Protein AF-A0A940V1I2-F1 (afdb_monomer)

Mean predicted aligned error: 10.33 Å

pLDDT: mean 78.82, std 15.1, range [43.09, 93.75]

Nearest PDB structures (foldseek):
  3qtp-assembly1_A  TM=6.428E-01  e=3.103E-02  Entamoeba histolytica
  2dzv-assembly1_A  TM=4.431E-01  e=9.002E-01  Pyrococcus furiosus
  8gju-assembly2_H  TM=3.698E-01  e=2.881E+00  Homo sapiens
  2dzt-assembly1_A  TM=4.079E-01  e=3.914E+00  Pyrococcus furiosus
  2dzw-assembly1_A  TM=4.270E-01  e=9.223E+00  Pyrococcus furiosus

Solvent-accessible surface area (backbone atoms only — not comparable to full-atom values): 13347 Å² total; per-residue (Å²): 138,71,99,76,57,73,90,75,69,65,98,57,94,77,80,84,82,71,84,72,79,65,96,75,70,82,97,52,98,70,62,35,46,32,38,79,46,77,44,41,41,30,69,38,36,58,44,93,93,46,68,50,58,65,62,57,57,55,53,52,76,77,40,68,43,25,28,43,34,60,43,88,45,80,25,63,68,57,58,54,49,72,77,53,98,56,99,83,52,63,66,60,64,71,39,56,57,58,57,50,19,50,49,43,34,52,53,24,65,75,46,74,86,57,91,59,51,64,28,38,41,61,58,83,89,60,98,43,70,65,37,53,49,21,50,55,69,27,35,73,92,39,43,43,26,39,44,70,84,42,56,68,58,52,52,48,37,55,74,70,68,52,82,45,23,37,35,40,84,36,31,76,89,45,46,64,62,52,53,49,51,41,58,76,69,62,34,66,73,41,44,79,73,26,61,26,37,36,37,69,76,48,99,66,87,39,74,62,47,56,54,49,31,51,73,47,38,18,24,21,47,84,42,85,44,65,47,79

Sequence (228 aa):
MGKYSLENYYPYETYKIRPEPLPEAPVNIGRGEYSFLEYTWQELEPERGNYNIAQITESLSKRHNSILVIKQDPPSWLKASSSGSNNHSSWLTAYPEECFAHLIRRVGSSMAEKQQLVGVVITSAGDSFRVWDAYIEAFDNIPVLAELENEKLIRYLKGKGHSFGLIVKCSENNWIDCCEKFAEYQLQNTWERMPVILHNTDEEIGSNIHREGLRWHAGFTNLPMDLG

Radius of gyration: 21.32 Å; Cα contacts (8 Å, |Δi|>4): 338; chains: 1; bounding box: 65×47×57 Å

Foldseek 3Di:
DDPDDPVPDDVDPDDPDDDDPDPDDDDDQQAFAAAEDEDEPCRQPQDPPDGPLVVVVVVLVVDANYEYEYHDDDHPVLVVLVVDDDDPSVVCVVCVVLSLLVSLLVNLVVCVVPPRYQEYEDDPPDPDPSNLVSNCVSCVPHAYEYELPNLSSLVVCVVVVHQHEYEYEDEPVCLVVSVVSCVVSVCVVRLVVGAYEYEYPDPDDDPSNVVVCLVSQYHYNPDRDRSD

Secondary structure (DSSP, 8-state):
--TT-GGG--SS------PPPPSS----TT-SPPEEEEEEHHHH-SBTTB--THHHHHHHHH-SSEEEEEE----HHHHHTTTS--TTSTTTTT-HHHHHHHHHHHHHHHHTT-TTEEEEEE-TT---HHHHHHHHHHTTTS-EEEETT-HHHHHHHHHTT---EEEEEE-TTTHHHHHHHHHHTT-HHHHTTS-EEEEE-SSS--HHHHHHHHHTT-EESSS--B--

Structure (mmCIF, N/CA/C/O backbone):
data_AF-A0A940V1I2-F1
#
_entry.id   AF-A0A940V1I2-F1
#
loop_
_atom_site.group_PDB
_atom_site.id
_atom_site.type_symbol
_atom_site.label_atom_id
_atom_site.label_alt_id
_atom_site.label_comp_id
_atom_site.label_asym_id
_atom_site.label_entity_id
_atom_site.label_seq_id
_atom_site.pdbx_PDB_ins_code
_atom_site.Cartn_x
_atom_site.Cartn_y
_atom_site.Cartn_z
_atom_site.occupancy
_atom_site.B_iso_or_equiv
_atom_site.auth_seq_id
_atom_site.auth_comp_id
_atom_site.auth_asym_id
_atom_site.auth_atom_id
_atom_site.pdbx_PDB_model_num
ATOM 1 N N . MET A 1 1 ? -26.074 28.842 28.082 1.00 43.09 1 MET A N 1
ATOM 2 C CA . MET A 1 1 ? -26.173 28.225 26.739 1.00 43.09 1 MET A CA 1
ATOM 3 C C . MET A 1 1 ? -25.795 26.753 26.896 1.00 43.09 1 MET A C 1
ATOM 5 O O . MET A 1 1 ? -24.850 26.517 27.621 1.00 43.09 1 MET A O 1
ATOM 9 N N . GLY A 1 2 ? -26.473 25.731 26.378 1.00 48.59 2 GLY A N 1
ATOM 10 C CA . GLY A 1 2 ? -27.683 25.675 25.568 1.00 48.59 2 GLY A CA 1
ATOM 11 C C . GLY A 1 2 ? -28.653 24.629 26.132 1.00 48.59 2 GLY A C 1
ATOM 12 O O . GLY A 1 2 ? -28.322 23.460 26.277 1.00 48.59 2 GLY A O 1
ATOM 13 N N . LYS A 1 3 ? -29.869 25.076 26.453 1.00 45.19 3 LYS A N 1
ATOM 14 C CA . LYS A 1 3 ? -30.991 24.239 26.914 1.00 45.19 3 LYS A CA 1
ATOM 15 C C . LYS A 1 3 ? -31.772 23.614 25.739 1.00 45.19 3 LYS A C 1
ATOM 17 O O . LYS A 1 3 ? -32.783 22.962 25.952 1.00 45.19 3 LYS A O 1
ATOM 22 N N . TYR A 1 4 ? -31.287 23.854 24.518 1.00 49.00 4 TYR A N 1
ATOM 23 C CA . TYR A 1 4 ? -31.895 23.505 23.234 1.00 49.00 4 TYR A CA 1
ATOM 24 C C . TYR A 1 4 ? -30.838 22.981 22.243 1.00 49.00 4 TYR A C 1
ATOM 26 O O . TYR A 1 4 ? -30.918 23.272 21.053 1.00 49.00 4 TYR A O 1
ATOM 34 N N . SER A 1 5 ? -29.801 22.275 22.717 1.00 50.84 5 SER A N 1
ATOM 35 C CA . SER A 1 5 ? -28.938 21.539 21.783 1.00 50.84 5 SER A CA 1
ATOM 36 C C . SER A 1 5 ? -29.720 20.331 21.265 1.00 50.84 5 SER A C 1
ATOM 38 O O . SER A 1 5 ? -30.154 19.490 22.055 1.00 50.84 5 SER A O 1
ATOM 40 N N . LEU A 1 6 ? -29.906 20.255 19.944 1.00 52.41 6 LEU A N 1
ATOM 41 C CA . LEU A 1 6 ? -30.485 19.099 19.247 1.00 52.41 6 LEU A CA 1
ATOM 42 C C . LEU A 1 6 ? -29.654 17.818 19.444 1.00 52.41 6 LEU A C 1
ATOM 44 O O . LEU A 1 6 ? -30.137 16.731 19.156 1.00 52.41 6 LEU A O 1
ATOM 48 N N . GLU A 1 7 ? -28.437 17.925 19.982 1.00 53.16 7 GLU A N 1
ATOM 49 C CA . GLU A 1 7 ? -27.531 16.797 20.228 1.00 53.16 7 GLU A CA 1
ATOM 50 C C . GLU A 1 7 ? -28.040 15.825 21.307 1.00 53.16 7 GLU A C 1
ATOM 52 O O . GLU A 1 7 ? -27.619 14.671 21.331 1.00 53.16 7 GLU A O 1
ATOM 57 N N . ASN A 1 8 ? -28.971 16.263 22.167 1.00 49.38 8 ASN A N 1
ATOM 58 C CA . ASN A 1 8 ? -29.526 15.454 23.261 1.00 49.38 8 ASN A CA 1
ATOM 59 C C . ASN A 1 8 ? -30.992 15.037 23.052 1.00 49.38 8 ASN A C 1
ATOM 61 O O . ASN A 1 8 ? -31.574 14.409 23.937 1.00 49.38 8 ASN A O 1
ATOM 65 N N . TYR A 1 9 ? -31.615 15.384 21.921 1.00 55.03 9 TYR A N 1
ATOM 66 C CA . TYR A 1 9 ? -33.009 15.028 21.655 1.00 55.03 9 TYR A CA 1
ATOM 67 C C . TYR A 1 9 ? -33.085 13.748 20.816 1.00 55.03 9 TYR A C 1
ATOM 69 O O . TYR A 1 9 ? -33.188 13.796 19.592 1.00 55.03 9 TYR A O 1
ATOM 77 N N . TYR A 1 10 ? -33.044 12.592 21.482 1.00 55.19 10 TYR A N 1
ATOM 78 C CA . TYR A 1 10 ? -33.372 11.304 20.869 1.00 55.19 10 TYR A CA 1
ATOM 79 C C . TYR A 1 10 ? -34.813 10.936 21.265 1.00 55.19 10 TYR A C 1
ATOM 81 O O . TYR A 1 10 ? -35.038 10.560 22.413 1.00 55.19 10 TYR A O 1
ATOM 89 N N . PRO A 1 11 ? -35.811 11.060 20.366 1.00 62.84 11 PRO A N 1
ATOM 90 C CA . PRO A 1 11 ? -37.217 10.773 20.683 1.00 62.84 11 PRO A CA 1
ATOM 91 C C . PRO A 1 11 ? -37.502 9.290 20.980 1.00 62.84 11 PRO A C 1
ATOM 93 O O . PRO A 1 11 ? -38.610 8.948 21.385 1.00 62.84 11 PRO A O 1
ATOM 96 N N . TYR A 1 12 ? -36.510 8.416 20.805 1.00 60.38 12 TYR A N 1
ATOM 97 C CA . TYR A 1 12 ? -36.580 6.989 21.089 1.00 60.38 12 TYR A CA 1
ATOM 98 C C . TYR A 1 12 ? -35.350 6.576 21.903 1.00 60.38 12 TYR A C 1
ATOM 100 O O . TYR A 1 12 ? -34.252 7.074 21.647 1.00 60.38 12 TYR A O 1
ATOM 108 N N . GLU A 1 13 ? -35.513 5.649 22.852 1.00 58.12 13 GLU A N 1
ATOM 109 C CA . GLU A 1 13 ? -34.382 4.992 23.517 1.00 58.12 13 GLU A CA 1
ATOM 110 C C . GLU A 1 13 ? -33.578 4.205 22.478 1.00 58.12 13 GLU A C 1
ATOM 112 O O . GLU A 1 13 ? -33.943 3.105 22.063 1.00 58.12 13 GLU A O 1
ATOM 117 N N . THR A 1 14 ? -32.478 4.787 22.010 1.00 54.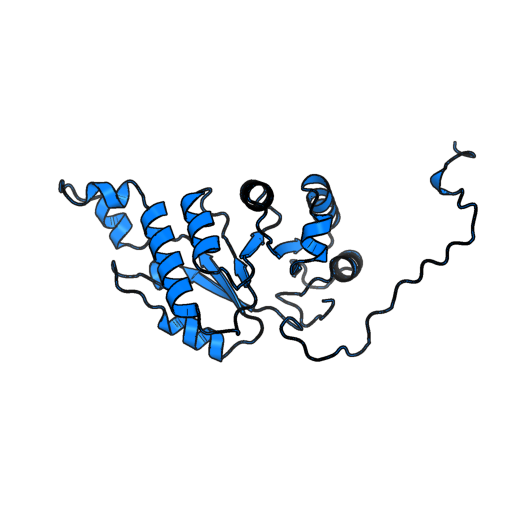41 14 THR A N 1
ATOM 118 C CA . THR A 1 14 ? -31.555 4.105 21.107 1.00 54.41 14 THR A CA 1
ATOM 119 C C . THR A 1 14 ? -30.499 3.378 21.930 1.00 54.41 14 THR A C 1
ATOM 121 O O . THR A 1 14 ? -29.605 4.010 22.498 1.00 54.41 14 THR A O 1
ATOM 124 N N . TYR A 1 15 ? -30.554 2.048 21.957 1.00 54.78 15 TYR A N 1
ATOM 125 C CA . TYR A 1 15 ? -29.449 1.232 22.452 1.00 54.78 15 TYR A CA 1
ATOM 126 C C . TYR A 1 15 ? -28.377 1.140 21.367 1.00 54.78 15 TYR A C 1
ATOM 128 O O . TYR A 1 15 ? -28.583 0.529 20.319 1.00 54.78 15 TYR A O 1
ATOM 136 N N . LYS A 1 16 ? -27.212 1.750 21.604 1.00 54.53 16 LYS A N 1
ATOM 137 C CA . LYS A 1 16 ? -26.034 1.522 20.759 1.00 54.53 16 LYS A CA 1
ATOM 138 C C . LYS A 1 16 ? -25.456 0.150 21.098 1.00 54.53 16 LYS A C 1
ATOM 140 O O . LYS A 1 16 ? -24.607 0.041 21.974 1.00 54.53 16 LYS A O 1
ATOM 145 N N . ILE A 1 17 ? -25.920 -0.884 20.405 1.00 53.19 17 ILE A N 1
ATOM 146 C CA . ILE A 1 17 ? -25.284 -2.202 20.437 1.00 53.19 17 ILE A CA 1
ATOM 147 C C . ILE A 1 17 ? -24.009 -2.093 19.602 1.00 53.19 17 ILE A C 1
ATOM 149 O O . ILE A 1 17 ? -24.073 -1.929 18.385 1.00 53.19 17 ILE A O 1
ATOM 153 N N . ARG A 1 18 ? -22.848 -2.131 20.257 1.00 56.84 18 ARG A N 1
ATOM 154 C CA . ARG A 1 18 ? -21.565 -2.345 19.584 1.00 56.84 18 ARG A CA 1
ATOM 155 C C . ARG A 1 18 ? -21.217 -3.811 19.800 1.00 56.84 18 ARG A C 1
ATOM 157 O O . ARG A 1 18 ? -20.983 -4.165 20.952 1.00 56.84 18 ARG A O 1
ATOM 164 N N . PRO A 1 19 ? -21.259 -4.660 18.760 1.00 58.62 19 PRO A N 1
ATOM 165 C CA . PRO A 1 19 ? -20.788 -6.029 18.886 1.00 58.62 19 PRO A CA 1
ATOM 166 C C . PRO A 1 19 ? -19.370 -5.988 19.444 1.00 58.62 19 PRO A C 1
ATOM 168 O O . PRO A 1 19 ? -18.518 -5.276 18.909 1.00 58.62 19 PRO A O 1
ATOM 171 N N . GLU A 1 20 ? -19.140 -6.684 20.550 1.00 60.91 20 GLU A N 1
ATOM 172 C CA . GLU A 1 20 ? -17.775 -6.900 21.003 1.00 60.91 20 GLU A CA 1
ATOM 173 C C . GLU A 1 20 ? -17.095 -7.837 20.000 1.00 60.91 20 GLU A C 1
ATOM 175 O O . GLU A 1 20 ? -17.742 -8.770 19.503 1.00 60.91 20 GLU A O 1
ATOM 180 N N . PRO A 1 21 ? -15.827 -7.575 19.643 1.00 58.78 21 PRO A N 1
ATOM 181 C CA . PRO A 1 21 ? -15.082 -8.484 18.789 1.00 58.78 21 PRO A CA 1
ATOM 182 C C . PRO A 1 21 ? -15.077 -9.873 19.430 1.00 58.78 21 PRO A C 1
ATOM 184 O O . PRO A 1 21 ? -14.965 -10.011 20.650 1.00 58.78 21 PRO A O 1
ATOM 187 N N . LEU A 1 22 ? -15.236 -10.907 18.603 1.00 58.78 22 LEU A N 1
ATOM 188 C CA . LEU A 1 22 ? -15.156 -12.278 19.089 1.00 58.78 22 LEU A CA 1
ATOM 189 C C . LEU A 1 22 ? -13.774 -12.491 19.732 1.00 58.78 22 LEU A C 1
ATOM 191 O O . LEU A 1 22 ? -12.777 -12.071 19.142 1.00 58.78 22 LEU A O 1
ATOM 195 N N . PRO A 1 23 ? -13.693 -13.146 20.906 1.00 56.75 23 PRO A N 1
ATOM 196 C CA . PRO A 1 23 ? -12.414 -13.403 21.572 1.00 56.75 23 PRO A CA 1
ATOM 197 C C . PRO A 1 23 ? -11.472 -14.247 20.703 1.00 56.75 23 PRO A C 1
ATOM 199 O O . PRO A 1 23 ? -10.259 -14.078 20.759 1.00 56.75 23 PRO A O 1
ATOM 202 N N . GLU A 1 24 ? -12.042 -15.108 19.859 1.00 52.78 24 GLU A N 1
ATOM 203 C CA . GLU A 1 24 ? -11.368 -15.818 18.778 1.00 52.78 24 GLU A CA 1
ATOM 204 C C . GLU A 1 24 ? -12.275 -15.753 17.551 1.00 52.78 24 GLU A C 1
ATOM 206 O O . GLU A 1 24 ? -13.450 -16.123 17.627 1.00 52.78 24 GLU A O 1
ATOM 211 N N . ALA A 1 25 ? -11.764 -15.283 16.418 1.00 51.84 25 ALA A N 1
ATOM 212 C CA . ALA A 1 25 ? -12.527 -15.267 15.177 1.00 51.84 25 ALA A CA 1
ATOM 213 C C . ALA A 1 25 ? -11.917 -16.216 14.127 1.00 51.84 25 ALA A C 1
ATOM 215 O O . ALA A 1 25 ? -10.743 -16.588 14.225 1.00 51.84 25 ALA A O 1
ATOM 216 N N . PRO A 1 26 ? -12.732 -16.686 13.162 1.00 51.09 26 PRO A N 1
ATOM 217 C CA . PRO A 1 26 ? -12.376 -17.787 12.264 1.00 51.09 26 PRO A CA 1
ATOM 218 C C . PRO A 1 26 ? -11.120 -17.482 11.438 1.00 51.09 26 PRO A C 1
ATOM 220 O O . PRO A 1 26 ? -10.841 -16.328 11.143 1.00 51.09 26 PRO A O 1
ATOM 223 N N . VAL A 1 27 ? -10.348 -18.512 11.074 1.00 50.28 27 VAL A N 1
ATOM 224 C CA . VAL A 1 27 ? -9.091 -18.371 10.315 1.00 50.28 27 VAL A CA 1
ATOM 225 C C . VAL A 1 27 ? -9.389 -17.915 8.881 1.00 50.28 27 VAL A C 1
ATOM 227 O O . VAL A 1 27 ? -9.901 -18.697 8.080 1.00 50.28 27 VAL A O 1
ATOM 230 N N . ASN A 1 28 ? -9.027 -16.672 8.549 1.00 51.81 28 ASN A N 1
ATOM 231 C CA . ASN A 1 28 ? -9.259 -16.058 7.237 1.00 51.81 28 ASN A CA 1
ATOM 232 C C . ASN A 1 28 ? -7.933 -15.552 6.643 1.00 51.81 28 ASN A C 1
ATOM 234 O O . ASN A 1 28 ? -7.048 -15.103 7.373 1.00 51.81 28 ASN A O 1
ATOM 238 N N . ILE A 1 29 ? -7.809 -15.578 5.313 1.00 47.47 29 ILE A N 1
ATOM 239 C CA . ILE A 1 29 ? -6.711 -14.909 4.597 1.00 47.47 29 ILE A CA 1
ATOM 240 C C . ILE A 1 29 ? -6.903 -13.399 4.816 1.00 47.47 29 ILE A C 1
ATOM 242 O O . ILE A 1 29 ? -7.901 -12.851 4.358 1.00 47.47 29 ILE A O 1
ATOM 246 N N . GLY A 1 30 ? -6.005 -12.757 5.572 1.00 51.59 30 GLY A N 1
ATOM 247 C CA . GLY A 1 30 ? -6.146 -11.358 6.011 1.00 51.59 30 GLY A CA 1
ATOM 248 C C . GLY A 1 30 ? -6.167 -11.138 7.532 1.00 51.59 30 GLY A C 1
ATOM 249 O O . GLY A 1 30 ? -6.222 -9.990 7.968 1.00 51.59 30 GLY A O 1
ATOM 250 N N . ARG A 1 31 ? -6.090 -12.208 8.335 1.00 57.56 31 ARG A N 1
ATOM 251 C CA . ARG A 1 31 ? -5.973 -12.127 9.800 1.00 57.56 31 ARG A CA 1
ATOM 252 C C . ARG A 1 31 ? -4.535 -12.187 10.287 1.00 57.56 31 ARG A C 1
ATOM 254 O O . ARG A 1 31 ? -3.770 -13.037 9.830 1.00 57.56 31 ARG A O 1
ATOM 261 N N . GLY A 1 32 ? -4.200 -11.346 11.262 1.00 61.25 32 GLY A N 1
ATOM 262 C CA . GLY A 1 32 ? -2.883 -11.292 11.902 1.00 61.25 32 GLY A CA 1
ATOM 263 C C . GLY A 1 32 ? -1.980 -10.169 11.389 1.00 61.25 32 GLY A C 1
ATOM 264 O O . GLY A 1 32 ? -2.424 -9.240 10.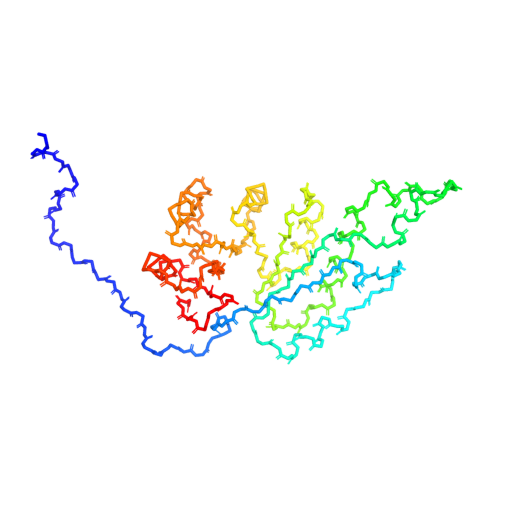721 1.00 61.25 32 GLY A O 1
ATOM 265 N N . GLU A 1 33 ? -0.697 -10.254 11.738 1.00 73.69 33 GLU A N 1
ATOM 266 C CA . GLU A 1 33 ? 0.292 -9.235 11.389 1.00 73.69 33 GLU A CA 1
ATOM 267 C C . GLU A 1 33 ? 0.595 -9.257 9.884 1.00 73.69 33 GLU A C 1
ATOM 269 O O . GLU A 1 33 ? 0.912 -10.297 9.298 1.00 73.69 33 GLU A O 1
ATOM 274 N N . TYR A 1 34 ? 0.493 -8.093 9.253 1.00 81.88 34 TYR A N 1
ATOM 275 C CA . TYR A 1 34 ? 0.819 -7.896 7.850 1.00 81.88 34 TYR A CA 1
ATOM 276 C C . TYR A 1 34 ? 2.305 -7.618 7.673 1.00 81.88 34 TYR A C 1
ATOM 278 O O . TYR A 1 34 ? 2.853 -6.688 8.255 1.00 81.88 34 TYR A O 1
ATOM 286 N N . SER A 1 35 ? 2.954 -8.382 6.800 1.00 83.69 35 SER A N 1
ATOM 287 C CA . SER A 1 35 ? 4.382 -8.224 6.534 1.00 83.69 35 SER A CA 1
ATOM 288 C C . SER A 1 35 ? 4.622 -7.442 5.252 1.00 83.69 35 SER A C 1
ATOM 290 O O . SER A 1 35 ? 4.267 -7.901 4.165 1.00 83.69 35 SER A O 1
ATOM 292 N N . PHE A 1 36 ? 5.313 -6.307 5.348 1.00 87.56 36 PHE A N 1
ATOM 293 C CA . PHE A 1 36 ? 5.815 -5.623 4.160 1.00 87.56 36 PHE A CA 1
ATOM 294 C C . PHE A 1 36 ? 7.005 -6.378 3.556 1.00 87.56 36 PHE A C 1
ATOM 296 O O . PHE A 1 36 ? 7.975 -6.736 4.233 1.00 87.56 36 PHE A O 1
ATOM 303 N N . LEU A 1 37 ? 6.916 -6.624 2.254 1.00 88.94 37 LEU A N 1
ATOM 304 C CA . LEU A 1 37 ? 7.997 -7.086 1.400 1.00 88.94 37 LEU A CA 1
ATOM 305 C C . LEU A 1 37 ? 8.455 -5.903 0.559 1.00 88.94 37 LEU A C 1
ATOM 307 O O . LEU A 1 37 ? 7.869 -5.596 -0.480 1.00 88.94 37 LEU A O 1
ATOM 311 N N . GLU A 1 38 ? 9.478 -5.217 1.049 1.00 91.75 38 GLU A N 1
ATOM 312 C CA . GLU A 1 38 ? 10.037 -4.052 0.381 1.00 91.75 38 GLU A CA 1
ATOM 313 C C . GLU A 1 38 ? 11.154 -4.468 -0.570 1.00 91.75 38 GLU A C 1
ATOM 315 O O . GLU A 1 38 ? 12.106 -5.134 -0.166 1.00 91.75 38 GLU A O 1
ATOM 320 N N . TYR A 1 39 ? 11.039 -4.036 -1.820 1.00 91.62 39 TYR A N 1
ATOM 321 C CA . TYR A 1 39 ? 12.065 -4.203 -2.839 1.00 91.62 39 TYR A CA 1
ATOM 322 C C . TYR A 1 39 ? 12.307 -2.883 -3.549 1.00 91.62 39 TYR A C 1
ATOM 324 O O . TYR A 1 39 ? 11.383 -2.107 -3.803 1.00 91.62 39 TYR A O 1
ATOM 332 N N . THR A 1 40 ? 13.552 -2.633 -3.912 1.00 91.06 40 THR A N 1
ATOM 333 C CA . THR A 1 40 ? 13.916 -1.492 -4.752 1.00 91.06 40 THR A CA 1
ATOM 334 C C . THR A 1 40 ? 13.937 -1.895 -6.223 1.00 91.06 40 THR A C 1
ATOM 336 O O . THR A 1 40 ? 14.212 -3.046 -6.569 1.00 91.06 40 THR A O 1
ATOM 339 N N . TRP A 1 41 ? 13.689 -0.945 -7.128 1.00 90.25 41 TRP A N 1
ATOM 340 C CA . TRP A 1 41 ? 13.853 -1.204 -8.563 1.00 90.25 41 TRP A CA 1
ATOM 341 C C . TRP A 1 41 ? 15.281 -1.672 -8.886 1.00 90.25 41 TRP A C 1
ATOM 343 O O . TRP A 1 41 ? 15.453 -2.629 -9.636 1.00 90.25 41 TRP A O 1
ATOM 353 N N . GLN A 1 42 ? 16.303 -1.095 -8.251 1.00 90.00 42 GLN A N 1
ATOM 354 C CA . GLN A 1 42 ? 17.685 -1.546 -8.423 1.00 90.00 42 GLN A CA 1
ATOM 355 C C . GLN A 1 42 ? 17.914 -3.029 -8.076 1.00 90.00 42 GLN A C 1
ATOM 357 O O . GLN A 1 42 ? 18.700 -3.686 -8.756 1.00 90.00 42 GLN A O 1
ATOM 362 N N . GLU A 1 43 ? 17.258 -3.566 -7.048 1.00 90.25 43 GLU A N 1
ATOM 363 C CA . GLU A 1 43 ? 17.380 -4.985 -6.679 1.00 90.25 43 GLU A CA 1
ATOM 364 C C . GLU A 1 43 ? 16.644 -5.906 -7.654 1.00 90.25 43 GLU A C 1
ATOM 366 O O . GLU A 1 43 ? 17.129 -6.995 -7.970 1.00 90.25 43 GLU A O 1
ATOM 371 N N . LEU A 1 44 ? 15.483 -5.466 -8.144 1.00 89.94 44 LEU A N 1
ATOM 372 C CA . LEU A 1 44 ? 14.658 -6.248 -9.062 1.00 89.94 44 LEU A CA 1
ATOM 373 C C . LEU A 1 44 ? 15.184 -6.227 -10.498 1.00 89.94 44 LEU A C 1
ATOM 375 O O . LEU A 1 44 ? 14.970 -7.194 -11.224 1.00 89.94 44 LEU A O 1
ATOM 379 N N . GLU A 1 45 ? 15.866 -5.160 -10.911 1.00 90.44 45 GLU A N 1
ATOM 380 C CA . GLU A 1 45 ? 16.460 -5.011 -12.243 1.00 90.44 45 GLU A CA 1
ATOM 381 C C . GLU A 1 45 ? 17.859 -4.362 -12.159 1.00 90.44 45 GLU A C 1
ATOM 383 O O . GLU A 1 45 ? 18.054 -3.204 -12.560 1.00 90.44 45 GLU A O 1
ATOM 388 N N . PRO A 1 46 ? 18.865 -5.094 -11.638 1.00 86.69 46 PRO A N 1
ATOM 389 C CA . PRO A 1 46 ? 20.226 -4.577 -11.488 1.00 86.69 46 PRO A CA 1
ATOM 390 C C . PRO A 1 46 ? 20.896 -4.292 -12.836 1.00 86.69 46 PRO A C 1
ATOM 392 O O . PRO A 1 46 ? 21.694 -3.362 -12.945 1.00 86.69 46 PRO A O 1
ATOM 395 N N . GLU A 1 47 ? 20.539 -5.057 -13.870 1.00 85.50 47 GLU A N 1
ATOM 396 C CA . GLU A 1 47 ? 20.925 -4.853 -15.265 1.00 85.50 47 GLU A CA 1
ATOM 397 C C . GLU A 1 47 ? 19.668 -4.818 -16.135 1.00 85.50 47 GLU A C 1
ATOM 399 O O . GLU A 1 47 ? 18.696 -5.524 -15.861 1.00 85.50 47 GLU A O 1
ATOM 404 N N . ARG A 1 48 ? 19.680 -4.014 -17.203 1.00 82.88 48 ARG A N 1
ATOM 405 C CA . ARG A 1 48 ? 18.506 -3.824 -18.063 1.00 82.88 48 ARG A CA 1
ATOM 406 C C . ARG A 1 48 ? 18.002 -5.157 -18.623 1.00 82.88 48 ARG A C 1
ATOM 408 O O . ARG A 1 48 ? 18.733 -5.851 -19.327 1.00 82.88 48 ARG A O 1
ATOM 415 N N . GLY A 1 49 ? 16.730 -5.464 -18.377 1.00 81.69 49 GLY A N 1
ATOM 416 C CA . GLY A 1 49 ? 16.074 -6.686 -18.846 1.00 81.69 49 GLY A CA 1
ATOM 417 C C . GLY A 1 49 ? 16.417 -7.951 -18.051 1.00 81.69 49 GLY A C 1
ATOM 418 O O . GLY A 1 49 ? 15.848 -9.006 -18.336 1.00 81.69 49 GLY A O 1
ATOM 419 N N . ASN A 1 50 ? 17.303 -7.864 -17.054 1.00 87.06 50 ASN A N 1
ATOM 420 C CA . ASN A 1 50 ? 17.598 -8.960 -16.139 1.00 87.06 50 ASN A CA 1
ATOM 421 C C . ASN A 1 50 ? 16.770 -8.798 -14.857 1.00 87.06 50 ASN A C 1
ATOM 423 O O . ASN A 1 50 ? 17.155 -8.069 -13.943 1.00 87.06 50 ASN A O 1
ATOM 427 N N . TYR A 1 51 ? 15.614 -9.463 -14.815 1.00 87.62 51 TYR A N 1
ATOM 428 C CA . TYR A 1 51 ? 14.649 -9.331 -13.725 1.00 87.62 51 TYR A CA 1
ATOM 429 C C . TYR A 1 51 ? 14.833 -10.409 -12.653 1.00 87.62 51 TYR A C 1
ATOM 431 O O . TYR A 1 51 ? 14.578 -11.591 -12.895 1.00 87.62 51 TYR A O 1
ATOM 439 N N . ASN A 1 52 ? 15.187 -10.004 -11.436 1.00 88.31 52 ASN A N 1
ATOM 440 C CA . ASN A 1 52 ? 15.399 -10.900 -10.302 1.00 88.31 52 ASN A CA 1
ATOM 441 C C . ASN A 1 52 ? 14.110 -11.148 -9.493 1.00 88.31 52 ASN A C 1
ATOM 443 O O . ASN A 1 52 ? 14.005 -10.837 -8.309 1.00 88.31 52 ASN A O 1
ATOM 447 N N . ILE A 1 53 ? 13.092 -11.712 -10.145 1.00 86.25 53 ILE A N 1
ATOM 448 C CA . ILE A 1 53 ? 11.758 -11.896 -9.538 1.00 86.25 53 ILE A CA 1
ATOM 449 C C . ILE A 1 53 ? 11.700 -13.130 -8.619 1.00 86.25 53 ILE A C 1
ATOM 451 O O . ILE A 1 53 ? 10.823 -13.250 -7.760 1.00 86.25 53 ILE A O 1
ATOM 455 N N . ALA A 1 54 ? 12.667 -14.043 -8.749 1.00 84.88 54 ALA A N 1
ATOM 456 C CA . ALA A 1 54 ? 12.753 -15.245 -7.922 1.00 84.88 54 ALA A CA 1
ATOM 457 C C . ALA A 1 54 ? 12.812 -14.910 -6.420 1.00 84.88 54 ALA A C 1
ATOM 459 O O . ALA A 1 54 ? 12.165 -15.582 -5.615 1.00 84.88 54 ALA A O 1
ATOM 460 N N . GLN A 1 55 ? 13.491 -13.819 -6.055 1.00 85.06 55 GLN A N 1
ATOM 461 C CA . GLN A 1 55 ? 13.585 -13.351 -4.669 1.00 85.06 55 GLN A CA 1
ATOM 462 C C . GLN A 1 55 ? 12.220 -13.018 -4.061 1.00 85.06 55 GLN A C 1
ATOM 464 O O . GLN A 1 55 ? 11.959 -13.386 -2.918 1.00 85.06 55 GLN A O 1
ATOM 469 N N . ILE A 1 56 ? 11.326 -12.385 -4.830 1.00 84.88 56 ILE A N 1
ATOM 470 C CA . ILE A 1 56 ? 9.959 -12.091 -4.378 1.00 84.88 56 ILE A CA 1
ATOM 471 C C . ILE A 1 56 ? 9.231 -13.406 -4.096 1.00 84.88 56 ILE A C 1
ATOM 473 O O . ILE A 1 56 ? 8.633 -13.581 -3.035 1.00 84.88 56 ILE A O 1
ATOM 477 N N . THR A 1 57 ? 9.320 -14.365 -5.021 1.00 83.25 57 THR A N 1
ATOM 478 C CA . THR A 1 57 ? 8.620 -15.645 -4.867 1.00 83.25 57 THR A CA 1
ATOM 479 C C . THR A 1 57 ? 9.105 -16.466 -3.680 1.00 83.25 57 THR A C 1
ATOM 481 O O . THR A 1 57 ? 8.297 -17.135 -3.037 1.00 83.25 57 THR A O 1
ATOM 484 N N . GLU A 1 58 ? 10.402 -16.414 -3.380 1.00 84.50 58 GLU A N 1
ATOM 485 C CA . GLU A 1 58 ? 10.975 -17.104 -2.231 1.00 84.50 58 GLU A CA 1
ATOM 486 C C . GLU A 1 58 ? 10.498 -16.465 -0.921 1.00 84.50 58 GLU A C 1
ATOM 488 O O . GLU A 1 58 ? 10.082 -17.175 -0.004 1.00 84.50 58 GLU A O 1
ATOM 493 N N . SER A 1 59 ? 10.481 -15.133 -0.842 1.00 84.19 59 SER A N 1
ATOM 494 C CA . SER A 1 59 ? 9.985 -14.411 0.334 1.00 84.19 59 SER A CA 1
ATOM 495 C C . SER A 1 59 ? 8.501 -14.659 0.596 1.00 84.19 59 SER A C 1
ATOM 497 O O . SER A 1 59 ? 8.123 -14.885 1.746 1.00 84.19 59 SER A O 1
ATOM 499 N N . LEU A 1 60 ? 7.675 -14.694 -0.457 1.00 83.56 60 LEU A N 1
ATOM 500 C CA . LEU A 1 60 ? 6.244 -15.007 -0.349 1.00 83.56 60 LEU A CA 1
ATOM 501 C C . LEU A 1 60 ? 6.000 -16.408 0.228 1.00 83.56 60 LEU A C 1
ATOM 503 O O . LEU A 1 60 ? 5.098 -16.588 1.035 1.00 83.56 60 LEU A O 1
ATOM 507 N N . SER A 1 61 ? 6.847 -17.388 -0.106 1.00 80.19 61 SER A N 1
ATOM 508 C CA . SER A 1 61 ? 6.704 -18.752 0.425 1.00 80.19 61 SER A CA 1
ATOM 509 C C . SER A 1 61 ? 6.959 -18.866 1.934 1.00 80.19 61 SER A C 1
ATOM 511 O O . SER A 1 61 ? 6.505 -19.821 2.560 1.00 80.19 61 SER A O 1
ATOM 513 N N . LYS A 1 62 ? 7.683 -17.903 2.520 1.00 81.00 62 LYS A N 1
ATOM 514 C CA . LYS A 1 62 ? 8.091 -17.911 3.933 1.00 81.00 62 LYS A CA 1
ATOM 515 C C . LYS A 1 62 ? 7.168 -17.090 4.833 1.00 81.00 62 LYS A C 1
ATOM 517 O O . LYS A 1 62 ? 7.228 -17.260 6.047 1.00 81.00 62 LYS A O 1
ATOM 522 N N . ARG A 1 63 ? 6.374 -16.173 4.271 1.00 75.69 63 ARG A N 1
ATOM 523 C CA . ARG A 1 63 ? 5.580 -15.201 5.035 1.00 75.69 63 ARG A CA 1
ATOM 524 C C . ARG A 1 63 ? 4.112 -15.233 4.631 1.00 75.69 63 ARG A C 1
ATOM 526 O O . ARG A 1 63 ? 3.774 -15.129 3.455 1.00 75.69 63 ARG A O 1
ATOM 533 N N . HIS A 1 64 ? 3.238 -15.304 5.626 1.00 74.62 64 HIS A N 1
ATOM 534 C CA . HIS A 1 64 ? 1.802 -15.108 5.446 1.00 74.62 64 HIS A CA 1
ATOM 535 C C . HIS A 1 64 ? 1.464 -13.608 5.442 1.00 74.62 64 HIS A C 1
ATOM 537 O O . HIS A 1 64 ? 2.253 -12.798 5.920 1.00 74.62 64 HIS A O 1
ATOM 543 N N . ASN A 1 65 ? 0.313 -13.243 4.870 1.00 78.94 65 ASN A N 1
ATOM 544 C CA . ASN A 1 65 ? -0.181 -11.862 4.777 1.00 78.94 65 ASN A CA 1
ATOM 545 C C . ASN A 1 65 ? 0.848 -10.854 4.240 1.00 78.94 65 ASN A C 1
ATOM 547 O O . ASN A 1 65 ? 1.095 -9.798 4.827 1.00 78.94 65 ASN A O 1
ATOM 551 N N . SER A 1 66 ? 1.483 -11.204 3.123 1.00 86.19 66 SER A N 1
ATOM 552 C CA . SER A 1 66 ? 2.527 -10.372 2.536 1.00 86.19 66 SER A CA 1
ATOM 553 C C . SER A 1 66 ? 1.930 -9.227 1.720 1.00 86.19 66 SER A C 1
ATOM 555 O O . SER A 1 66 ? 1.077 -9.445 0.854 1.00 86.19 66 SER A O 1
ATOM 557 N N . ILE A 1 67 ? 2.427 -8.018 1.964 1.00 88.94 67 ILE A N 1
ATOM 558 C CA . ILE A 1 67 ? 2.142 -6.821 1.175 1.00 88.94 67 ILE A CA 1
ATOM 559 C C . ILE A 1 67 ? 3.393 -6.468 0.381 1.00 88.94 67 ILE A C 1
ATOM 561 O O . ILE A 1 67 ? 4.463 -6.287 0.961 1.00 88.94 67 ILE A O 1
ATOM 565 N N . LEU A 1 68 ? 3.274 -6.339 -0.937 1.00 90.69 68 LEU A N 1
ATOM 566 C CA . LEU A 1 68 ? 4.411 -5.990 -1.787 1.00 90.69 68 LEU A CA 1
ATOM 567 C C . LEU A 1 68 ? 4.557 -4.475 -1.907 1.00 90.69 68 LEU A C 1
ATOM 569 O O . LEU A 1 68 ? 3.611 -3.782 -2.276 1.00 90.69 68 LEU A O 1
ATOM 573 N N . VAL A 1 69 ? 5.764 -3.974 -1.656 1.00 92.44 69 VAL A N 1
ATOM 574 C CA . VAL A 1 69 ? 6.124 -2.564 -1.822 1.00 92.44 69 VAL A CA 1
ATOM 575 C C . VAL A 1 69 ? 7.316 -2.489 -2.765 1.00 92.44 69 VAL A C 1
ATOM 577 O O . VAL A 1 69 ? 8.391 -2.995 -2.447 1.00 92.44 69 VAL A O 1
ATOM 580 N N . ILE A 1 70 ? 7.146 -1.840 -3.919 1.00 90.75 70 ILE A N 1
ATOM 581 C CA . ILE A 1 70 ? 8.250 -1.605 -4.856 1.00 90.75 70 ILE A CA 1
ATOM 582 C C . ILE A 1 70 ? 8.608 -0.119 -4.826 1.00 90.75 70 ILE A C 1
ATOM 584 O O . ILE A 1 70 ? 7.830 0.743 -5.248 1.00 90.75 70 ILE A O 1
ATOM 588 N N . LYS A 1 71 ? 9.800 0.183 -4.307 1.00 89.88 71 LYS A N 1
ATOM 589 C CA . LYS A 1 71 ? 10.363 1.535 -4.256 1.00 89.88 71 LYS A CA 1
ATOM 590 C C . LYS A 1 71 ? 10.968 1.894 -5.608 1.00 89.88 71 LYS A C 1
ATOM 592 O O . LYS A 1 71 ? 11.711 1.108 -6.202 1.00 89.88 71 LYS A O 1
ATOM 597 N N . GLN A 1 72 ? 10.674 3.101 -6.082 1.00 87.44 72 GLN A N 1
ATOM 598 C CA . GLN A 1 72 ? 11.120 3.611 -7.381 1.00 87.44 72 GLN A CA 1
ATOM 599 C C . GLN A 1 72 ? 12.582 4.102 -7.348 1.00 87.44 72 GLN A C 1
ATOM 601 O O . GLN A 1 72 ? 12.897 5.182 -7.837 1.00 87.44 72 GLN A O 1
ATOM 606 N N . ASP A 1 73 ? 13.488 3.311 -6.772 1.00 87.56 73 ASP A N 1
ATOM 607 C CA . ASP A 1 73 ? 14.909 3.648 -6.664 1.00 87.56 73 ASP A CA 1
ATOM 608 C C . ASP A 1 73 ? 15.669 3.210 -7.926 1.00 87.56 73 ASP A C 1
ATOM 610 O O . ASP A 1 73 ? 15.872 2.010 -8.139 1.00 87.56 73 ASP A O 1
ATOM 614 N N . PRO A 1 74 ? 16.102 4.146 -8.792 1.00 85.00 74 PRO A N 1
ATOM 615 C CA . PRO A 1 74 ? 16.554 3.796 -10.129 1.00 85.00 74 PRO A CA 1
ATOM 616 C C . PRO A 1 74 ? 17.919 3.082 -10.132 1.00 85.00 74 PRO A C 1
ATOM 618 O O . PRO A 1 74 ? 18.856 3.534 -9.452 1.00 85.00 74 PRO A O 1
ATOM 621 N N . PRO A 1 75 ? 18.079 2.034 -10.965 1.00 86.81 75 PRO A N 1
ATOM 622 C CA . PRO A 1 75 ? 19.329 1.294 -11.105 1.00 86.81 75 PRO A CA 1
ATOM 623 C C . PRO A 1 75 ? 20.451 2.115 -11.757 1.00 86.81 75 PRO A C 1
ATOM 625 O O . PRO A 1 75 ? 20.239 3.143 -12.409 1.00 86.81 75 PRO A O 1
ATOM 628 N N . SER A 1 76 ? 21.686 1.635 -11.607 1.00 84.06 76 SER A N 1
ATOM 629 C CA . SER A 1 76 ? 22.897 2.298 -12.110 1.00 84.06 76 SER A CA 1
ATOM 630 C C . SER A 1 76 ? 22.928 2.439 -13.636 1.00 84.06 76 SER A C 1
ATOM 632 O O . SER A 1 76 ? 23.412 3.455 -14.133 1.00 84.06 76 SER A O 1
ATOM 634 N N . TRP A 1 77 ? 22.369 1.485 -14.389 1.00 82.69 77 TRP A N 1
ATOM 635 C CA . TRP A 1 77 ? 22.330 1.537 -15.858 1.00 82.69 77 TRP A CA 1
ATOM 636 C C . TRP A 1 77 ? 21.454 2.680 -16.396 1.00 82.69 77 TRP A C 1
ATOM 638 O O . TRP A 1 77 ? 21.736 3.233 -17.463 1.00 82.69 77 TRP A O 1
ATOM 648 N N . LEU A 1 78 ? 20.441 3.103 -15.634 1.00 80.00 78 LEU A N 1
ATOM 649 C CA . LEU A 1 78 ? 19.622 4.270 -15.962 1.00 80.00 78 LEU A CA 1
ATOM 650 C C . LEU A 1 78 ? 20.398 5.573 -15.702 1.00 80.00 78 LEU A C 1
ATOM 652 O O . LEU A 1 78 ? 20.354 6.496 -16.511 1.00 80.00 78 LEU A O 1
ATOM 656 N N . LYS A 1 79 ? 21.191 5.611 -14.620 1.00 72.00 79 LYS A N 1
ATOM 657 C CA . LYS A 1 79 ? 22.041 6.755 -14.231 1.00 72.00 79 LYS A CA 1
ATOM 658 C C . LYS A 1 79 ? 23.264 6.937 -15.144 1.00 72.00 79 LYS A C 1
ATOM 660 O O . LYS A 1 79 ? 23.654 8.063 -15.444 1.00 72.00 79 LYS A O 1
ATOM 665 N N . ALA A 1 80 ? 23.866 5.848 -15.620 1.00 60.16 80 ALA A N 1
ATOM 666 C CA . ALA A 1 80 ? 25.006 5.886 -16.542 1.00 60.16 80 ALA A CA 1
ATOM 667 C C . ALA A 1 80 ? 24.621 6.425 -17.934 1.00 60.16 80 ALA A C 1
ATOM 669 O O . ALA A 1 80 ? 25.431 7.041 -18.624 1.00 60.16 80 ALA A O 1
ATOM 670 N N . SER A 1 81 ? 23.357 6.246 -18.324 1.00 55.53 81 SER A N 1
ATOM 671 C CA . SER A 1 81 ? 22.818 6.726 -19.600 1.00 55.53 81 SER A CA 1
ATOM 672 C C . SER A 1 81 ? 22.631 8.253 -19.644 1.00 55.53 81 SER A C 1
ATOM 674 O O . SER A 1 81 ? 22.475 8.815 -20.725 1.00 55.53 81 SER A O 1
ATOM 676 N N . SER A 1 82 ? 22.673 8.937 -18.492 1.00 52.75 82 SER A N 1
ATOM 677 C CA . SER A 1 82 ? 22.593 10.405 -18.384 1.00 52.75 82 SER A CA 1
ATOM 678 C C . SER A 1 82 ? 23.949 11.122 -18.444 1.00 52.75 82 SER A C 1
ATOM 680 O O . SER A 1 82 ? 23.979 12.332 -18.645 1.00 52.75 82 SER A O 1
ATOM 682 N N . SER A 1 83 ? 25.066 10.405 -18.291 1.00 53.62 83 SER A N 1
ATOM 683 C CA . SER A 1 83 ? 26.420 10.983 -18.222 1.00 53.62 83 SER A CA 1
ATOM 684 C C . SER A 1 83 ? 27.316 10.660 -19.428 1.00 53.62 83 SER A C 1
ATOM 686 O O . SER A 1 83 ? 28.412 11.209 -19.533 1.00 53.62 83 SER A O 1
ATOM 688 N N . GLY A 1 84 ? 26.860 9.818 -20.364 1.00 47.50 84 GLY A N 1
ATOM 689 C CA . GLY A 1 84 ? 27.600 9.427 -21.567 1.00 47.50 84 GLY A CA 1
ATOM 690 C C . GLY A 1 84 ? 26.909 9.859 -22.861 1.00 47.50 84 GLY A C 1
ATOM 691 O O . GLY A 1 84 ? 25.896 9.287 -23.253 1.00 47.50 84 GLY A O 1
ATOM 692 N N . SER A 1 85 ? 27.495 10.839 -23.550 1.00 48.06 85 SER A N 1
ATOM 693 C CA . SER A 1 85 ? 27.187 11.215 -24.935 1.00 48.06 85 SER A CA 1
ATOM 694 C C . SER A 1 85 ? 27.246 9.993 -25.860 1.00 48.06 85 SER A C 1
ATOM 696 O O . SER A 1 85 ? 28.341 9.558 -26.196 1.00 48.06 85 SER A O 1
ATOM 698 N N . ASN A 1 86 ? 26.095 9.465 -26.289 1.00 46.88 86 ASN A N 1
ATOM 699 C CA . ASN A 1 86 ? 25.931 8.722 -27.544 1.00 46.88 86 ASN A CA 1
ATOM 700 C C . ASN A 1 86 ? 24.446 8.705 -27.954 1.00 46.88 86 ASN A C 1
ATOM 702 O O . ASN A 1 86 ? 23.568 8.302 -27.197 1.00 46.88 86 ASN A O 1
ATOM 706 N N . ASN A 1 87 ? 24.169 9.131 -29.187 1.00 49.62 87 ASN A N 1
ATOM 707 C CA . ASN A 1 87 ? 22.855 9.528 -29.717 1.00 49.62 87 ASN A CA 1
ATOM 708 C C . ASN A 1 87 ? 21.782 8.417 -29.861 1.00 49.62 87 ASN A C 1
ATOM 710 O O . ASN A 1 87 ? 20.763 8.645 -30.507 1.00 49.62 87 ASN A O 1
ATOM 714 N N . HIS A 1 88 ? 21.952 7.234 -29.257 1.00 46.78 88 HIS A N 1
ATOM 715 C CA . HIS A 1 88 ? 20.970 6.134 -29.320 1.00 46.78 88 HIS A CA 1
ATOM 716 C C . HIS A 1 88 ? 20.379 5.699 -27.963 1.00 46.78 88 HIS A C 1
ATOM 718 O O . HIS A 1 88 ? 19.370 4.995 -27.950 1.00 46.78 88 HIS A O 1
ATOM 724 N N . SER A 1 89 ? 20.919 6.159 -26.827 1.00 50.09 89 SER A N 1
ATOM 725 C CA . SER A 1 89 ? 20.403 5.882 -25.467 1.00 50.09 89 SER A CA 1
ATOM 726 C C . SER A 1 89 ? 19.484 6.982 -24.903 1.00 50.09 89 SER A C 1
ATOM 728 O O . SER A 1 89 ? 18.981 6.855 -23.790 1.00 50.09 89 SER A O 1
ATOM 730 N N . SER A 1 90 ? 19.216 8.038 -25.679 1.00 50.88 90 SER A N 1
ATOM 731 C CA . SER A 1 90 ? 18.551 9.275 -25.230 1.00 50.88 90 SER A CA 1
ATOM 732 C C . SER A 1 90 ? 17.075 9.145 -24.823 1.00 50.88 90 SER A C 1
ATOM 734 O O . SER A 1 90 ? 16.577 10.017 -24.118 1.00 50.88 90 SER A O 1
ATOM 736 N N . TRP A 1 91 ? 16.344 8.119 -25.271 1.00 50.72 91 TRP A N 1
ATOM 737 C CA . TRP A 1 91 ? 14.906 7.989 -24.980 1.00 50.72 91 TRP A CA 1
ATOM 738 C C . TRP A 1 91 ? 14.625 7.279 -23.647 1.00 50.72 91 TRP A C 1
ATOM 740 O O . TRP A 1 91 ? 13.602 7.529 -23.019 1.00 50.72 91 TRP A O 1
ATOM 750 N N . LEU A 1 92 ? 15.555 6.442 -23.174 1.00 52.16 92 LEU A N 1
ATOM 751 C CA . LEU A 1 92 ? 15.417 5.692 -21.917 1.00 52.16 92 LEU A CA 1
ATOM 752 C C . LEU A 1 92 ? 15.609 6.585 -20.688 1.00 52.16 92 LEU A C 1
ATOM 754 O O . LEU A 1 92 ? 14.926 6.415 -19.684 1.00 52.16 92 LEU A O 1
ATOM 758 N N . THR A 1 93 ? 16.496 7.574 -20.782 1.00 56.03 93 THR A N 1
ATOM 759 C CA . THR A 1 93 ? 16.653 8.635 -19.777 1.00 56.03 93 THR A CA 1
ATOM 760 C C . THR A 1 93 ? 15.551 9.688 -19.842 1.00 56.03 93 THR A C 1
ATOM 762 O O . THR A 1 93 ? 15.337 10.385 -18.855 1.00 56.03 93 THR A O 1
ATOM 765 N N . ALA A 1 94 ? 14.835 9.795 -20.966 1.00 59.34 94 ALA A N 1
ATOM 766 C CA . ALA A 1 94 ? 13.725 10.733 -21.119 1.00 59.34 94 ALA A CA 1
ATOM 767 C C . ALA A 1 94 ? 12.434 10.251 -20.432 1.00 59.34 94 ALA A C 1
ATOM 769 O O . ALA A 1 94 ? 11.637 11.083 -20.006 1.00 59.34 94 ALA A O 1
ATOM 770 N N . TYR A 1 95 ? 12.242 8.931 -20.286 1.00 72.19 95 TYR A N 1
ATOM 771 C CA . TYR A 1 95 ? 11.021 8.346 -19.714 1.00 72.19 95 TYR A CA 1
ATOM 772 C C . TYR A 1 95 ? 11.316 7.230 -18.690 1.00 72.19 95 TYR A C 1
ATOM 774 O O . TYR A 1 95 ? 10.961 6.066 -18.906 1.00 72.19 95 TYR A O 1
ATOM 782 N N . PRO A 1 96 ? 11.931 7.558 -17.537 1.00 82.94 96 PRO A N 1
ATOM 783 C CA . PRO A 1 96 ? 12.203 6.584 -16.473 1.00 82.94 96 PRO A CA 1
ATOM 784 C C . PRO A 1 96 ? 10.921 5.921 -15.937 1.00 82.94 96 PRO A C 1
ATOM 786 O O . PRO A 1 96 ? 10.929 4.754 -15.552 1.00 82.94 96 PRO A O 1
ATOM 789 N N . GLU A 1 97 ? 9.799 6.639 -15.972 1.00 85.25 97 GLU A N 1
ATOM 790 C CA . GLU A 1 97 ? 8.483 6.142 -15.564 1.00 85.25 97 GLU A CA 1
ATOM 791 C C . GLU A 1 97 ? 7.957 5.019 -16.465 1.00 85.25 97 GLU A C 1
ATOM 793 O O . GLU A 1 97 ? 7.325 4.093 -15.968 1.00 85.25 97 GLU A O 1
ATOM 798 N N . GLU A 1 98 ? 8.234 5.055 -17.776 1.00 87.12 98 GLU A N 1
ATOM 799 C CA . GLU A 1 98 ? 7.847 3.966 -18.686 1.00 87.12 98 GLU A CA 1
ATOM 800 C C . GLU A 1 98 ? 8.629 2.694 -18.370 1.00 87.12 98 GLU A C 1
ATOM 802 O O . GLU A 1 98 ? 8.056 1.607 -18.318 1.00 87.12 98 GLU A O 1
ATOM 807 N N . CYS A 1 99 ? 9.931 2.828 -18.110 1.00 87.94 99 CYS A N 1
ATOM 808 C CA . CYS A 1 99 ? 10.775 1.696 -17.743 1.00 87.94 99 CYS A CA 1
ATOM 809 C C . CYS A 1 99 ? 10.301 1.065 -16.428 1.00 87.94 99 CYS A C 1
ATOM 811 O O . CYS A 1 99 ? 10.155 -0.154 -16.346 1.00 87.94 99 CYS A O 1
ATOM 813 N N . PHE A 1 100 ? 9.975 1.892 -15.432 1.00 89.81 100 PHE A N 1
ATOM 814 C CA . PHE A 1 100 ? 9.419 1.405 -14.175 1.00 89.81 100 PHE A CA 1
ATOM 815 C C . PHE A 1 100 ? 8.041 0.756 -14.371 1.00 89.81 100 PHE A C 1
ATOM 817 O O . PHE A 1 100 ? 7.800 -0.341 -13.881 1.00 89.81 100 PHE A O 1
ATOM 824 N N . ALA A 1 101 ? 7.153 1.359 -15.165 1.00 90.75 101 ALA A N 1
ATOM 825 C CA . ALA A 1 101 ? 5.863 0.762 -15.508 1.00 90.75 101 ALA A CA 1
ATOM 826 C C . ALA A 1 101 ? 6.019 -0.615 -16.187 1.00 90.75 101 ALA A C 1
ATOM 828 O O . ALA A 1 101 ? 5.248 -1.537 -15.917 1.00 90.75 101 ALA A O 1
ATOM 829 N N . HIS A 1 102 ? 7.031 -0.796 -17.041 1.00 90.62 102 HIS A N 1
ATOM 830 C CA . HIS A 1 102 ? 7.351 -2.100 -17.629 1.00 90.62 102 HIS A CA 1
ATOM 831 C C . HIS A 1 102 ? 7.815 -3.128 -16.591 1.00 90.62 102 HIS A C 1
ATOM 833 O O . HIS A 1 102 ? 7.369 -4.276 -16.657 1.00 90.62 102 HIS A O 1
ATOM 839 N N . LEU A 1 103 ? 8.648 -2.728 -15.624 1.00 91.00 103 LEU A N 1
ATOM 840 C CA . LEU A 1 103 ? 9.020 -3.582 -14.494 1.00 91.00 103 LEU A CA 1
ATOM 841 C C . LEU A 1 103 ? 7.774 -4.050 -13.735 1.00 91.00 103 LEU A C 1
ATOM 843 O O . LEU A 1 103 ? 7.616 -5.248 -13.521 1.00 91.00 103 LEU A O 1
ATOM 847 N N . ILE A 1 104 ? 6.872 -3.131 -13.376 1.00 92.00 104 ILE A N 1
ATOM 848 C CA . ILE A 1 104 ? 5.648 -3.456 -12.628 1.00 92.00 104 ILE A CA 1
ATOM 849 C C . ILE A 1 104 ? 4.796 -4.481 -13.380 1.00 92.00 104 ILE A C 1
ATOM 851 O O . ILE A 1 104 ? 4.436 -5.512 -12.812 1.00 92.00 104 ILE A O 1
ATOM 855 N N . ARG A 1 105 ? 4.559 -4.270 -14.682 1.00 91.56 105 ARG A N 1
ATOM 856 C CA . ARG A 1 105 ? 3.841 -5.242 -15.526 1.00 91.56 105 ARG A CA 1
ATOM 857 C C . ARG A 1 105 ? 4.524 -6.601 -15.561 1.00 91.56 105 ARG A C 1
ATOM 859 O O . ARG A 1 105 ? 3.855 -7.633 -15.530 1.00 91.56 105 ARG A O 1
ATOM 866 N N . ARG A 1 106 ? 5.857 -6.620 -15.615 1.00 90.88 106 ARG A N 1
ATOM 867 C CA . ARG A 1 106 ? 6.627 -7.865 -15.616 1.00 90.88 106 ARG A CA 1
ATOM 868 C C . ARG A 1 106 ? 6.510 -8.603 -14.285 1.00 90.88 106 ARG A C 1
ATOM 870 O O . ARG A 1 106 ? 6.316 -9.818 -14.299 1.00 90.88 106 ARG A O 1
ATOM 877 N N . VAL A 1 107 ? 6.586 -7.880 -13.166 1.00 89.81 107 VAL A N 1
ATOM 878 C CA . VAL A 1 107 ? 6.392 -8.439 -11.825 1.00 89.81 107 VAL A CA 1
ATOM 879 C C . VAL A 1 107 ? 4.980 -9.007 -11.701 1.00 89.81 107 VAL A C 1
ATOM 881 O O . VAL A 1 107 ? 4.854 -10.198 -11.430 1.00 89.81 107 VAL A O 1
ATOM 884 N N . GLY A 1 108 ? 3.929 -8.234 -11.993 1.00 87.75 108 GLY A N 1
ATOM 885 C CA . GLY A 1 108 ? 2.549 -8.728 -11.898 1.00 87.75 108 GLY A CA 1
ATOM 886 C C . GLY A 1 108 ? 2.284 -9.946 -12.787 1.00 87.75 108 GLY A C 1
ATOM 887 O O . GLY A 1 108 ? 1.786 -10.959 -12.304 1.00 87.75 108 GLY A O 1
ATOM 888 N N . SER A 1 109 ? 2.766 -9.940 -14.038 1.00 86.94 109 SER A N 1
ATOM 889 C CA . SER A 1 109 ? 2.655 -11.101 -14.937 1.00 86.94 109 SER A CA 1
ATOM 890 C C . SER A 1 109 ? 3.306 -12.370 -14.374 1.00 86.94 109 SER A C 1
ATOM 892 O O . SER A 1 109 ? 2.788 -13.463 -14.583 1.00 86.94 109 SER A O 1
ATOM 894 N N . SER A 1 110 ? 4.423 -12.250 -13.655 1.00 83.88 110 SER A N 1
ATOM 895 C CA . SER A 1 110 ? 5.084 -13.397 -13.016 1.00 83.88 110 SER A CA 1
ATOM 896 C C . SER A 1 110 ? 4.441 -13.834 -11.692 1.00 83.88 110 SER A C 1
ATOM 898 O O . SER A 1 110 ? 4.732 -14.926 -11.203 1.00 83.88 110 SER A O 1
ATOM 900 N N . MET A 1 111 ? 3.579 -12.992 -11.111 1.00 77.81 111 MET A N 1
ATOM 901 C CA . MET A 1 111 ? 2.864 -13.243 -9.855 1.00 77.81 111 MET A CA 1
ATOM 902 C C . MET A 1 111 ? 1.425 -13.744 -10.062 1.00 77.81 111 MET A C 1
ATOM 904 O O . MET A 1 111 ? 0.783 -14.115 -9.082 1.00 77.81 111 MET A O 1
ATOM 908 N N . ALA A 1 112 ? 0.936 -13.806 -11.306 1.00 61.47 112 ALA A N 1
ATOM 909 C CA . ALA A 1 112 ? -0.459 -14.102 -11.658 1.00 61.47 112 ALA A CA 1
ATOM 910 C C . ALA A 1 112 ? -1.033 -15.407 -11.061 1.00 61.47 112 ALA A C 1
ATOM 912 O O . ALA A 1 112 ? -2.244 -15.539 -10.922 1.00 61.47 112 ALA A O 1
ATOM 913 N N . GLU A 1 113 ? -0.187 -16.366 -10.673 1.00 59.88 113 GLU A N 1
ATOM 914 C CA . GLU A 1 113 ? -0.618 -17.663 -10.131 1.00 59.88 113 GLU A CA 1
ATOM 915 C C . GLU A 1 113 ? -0.568 -17.763 -8.590 1.00 59.88 113 GLU A C 1
ATOM 917 O O . GLU A 1 113 ? -0.930 -18.801 -8.036 1.00 59.88 113 GLU A O 1
ATOM 922 N N . LYS A 1 114 ? -0.120 -16.729 -7.856 1.00 61.03 114 LYS A N 1
ATOM 923 C CA . LYS A 1 114 ? 0.182 -16.852 -6.413 1.00 61.03 114 LYS A CA 1
ATOM 924 C C . LYS A 1 114 ? -0.743 -16.014 -5.522 1.00 61.03 114 LYS A C 1
ATOM 926 O O . LYS A 1 114 ? -0.473 -14.855 -5.232 1.00 61.03 114 LYS A O 1
ATOM 931 N N . GLN A 1 115 ? -1.772 -16.672 -4.981 1.00 62.06 115 GLN A N 1
ATOM 932 C CA . GLN A 1 115 ? -2.788 -16.157 -4.037 1.00 62.06 115 GLN A CA 1
ATOM 933 C C . GLN A 1 115 ? -2.266 -15.779 -2.627 1.00 62.06 115 GLN A C 1
ATOM 935 O O . GLN A 1 115 ? -3.049 -15.640 -1.693 1.00 62.06 115 GLN A O 1
ATOM 940 N N . GLN A 1 116 ? -0.952 -15.657 -2.424 1.00 73.94 116 GLN A N 1
ATOM 941 C CA . GLN A 1 116 ? -0.361 -15.407 -1.096 1.00 73.94 116 GLN A CA 1
ATOM 942 C C . GLN A 1 116 ? -0.189 -13.918 -0.768 1.00 73.94 116 GLN A C 1
ATOM 944 O O . GLN A 1 116 ? 0.189 -13.563 0.349 1.00 73.94 116 GLN A O 1
ATOM 949 N N . LEU A 1 117 ? -0.432 -13.054 -1.750 1.00 82.69 117 LEU A N 1
ATOM 950 C CA . LEU A 1 117 ? -0.210 -11.621 -1.658 1.00 82.69 117 LEU A CA 1
ATOM 951 C C . LEU A 1 117 ? -1.530 -10.938 -1.305 1.00 82.69 117 LEU A C 1
ATOM 953 O O . LEU A 1 117 ? -2.507 -11.081 -2.037 1.00 82.69 117 LEU A O 1
ATOM 957 N N . VAL A 1 118 ? -1.567 -10.219 -0.180 1.00 82.25 118 VA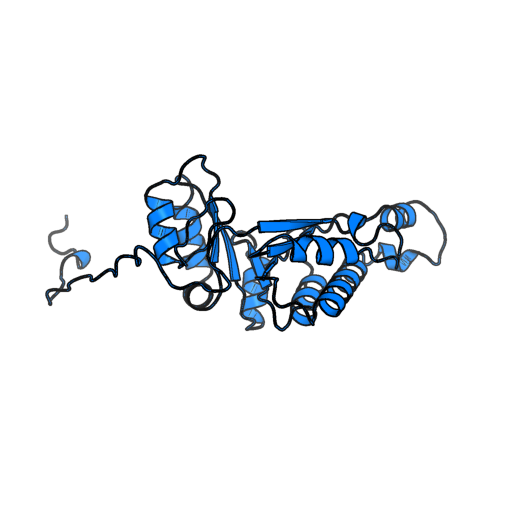L A N 1
ATOM 958 C CA . VAL A 1 118 ? -2.812 -9.583 0.283 1.00 82.25 118 VAL A CA 1
ATOM 959 C C . VAL A 1 118 ? -3.031 -8.233 -0.380 1.00 82.25 118 VAL A C 1
ATOM 961 O O . VAL A 1 118 ? -4.173 -7.841 -0.557 1.00 82.25 118 VAL A O 1
ATOM 964 N N . GLY A 1 119 ? -1.970 -7.537 -0.789 1.00 87.62 119 GLY A N 1
ATOM 965 C CA . GLY A 1 119 ? -2.088 -6.294 -1.544 1.00 87.62 119 GLY A CA 1
ATOM 966 C C . GLY A 1 119 ? -0.750 -5.744 -2.026 1.00 87.62 119 GLY A C 1
ATOM 967 O O . GLY A 1 119 ? 0.312 -6.138 -1.537 1.00 87.62 119 GLY A O 1
ATOM 968 N N . VAL A 1 120 ? -0.799 -4.823 -2.986 1.00 90.94 120 VAL A N 1
ATOM 969 C CA . VAL A 1 120 ? 0.392 -4.154 -3.538 1.00 90.94 120 VAL A CA 1
ATOM 970 C C . VAL A 1 120 ? 0.312 -2.659 -3.287 1.00 90.94 120 VAL A C 1
ATOM 972 O O . VAL A 1 120 ? -0.689 -2.032 -3.615 1.00 90.94 120 VAL A O 1
ATOM 975 N N . VAL A 1 121 ? 1.374 -2.073 -2.742 1.00 91.88 121 VAL A N 1
ATOM 976 C CA . VAL A 1 121 ? 1.427 -0.644 -2.416 1.00 91.88 121 VAL A CA 1
ATOM 977 C C . VAL A 1 121 ? 1.977 0.150 -3.584 1.00 91.88 121 VAL A C 1
ATOM 979 O O . VAL A 1 121 ? 3.087 -0.108 -4.054 1.00 91.88 121 VAL A O 1
ATOM 982 N N . ILE A 1 122 ? 1.237 1.176 -3.996 1.00 89.12 122 ILE A N 1
ATOM 983 C CA . ILE A 1 122 ? 1.771 2.202 -4.889 1.00 89.12 122 ILE A CA 1
ATOM 984 C C . ILE A 1 122 ? 2.496 3.231 -4.029 1.00 89.12 122 ILE A C 1
ATOM 986 O O . ILE A 1 122 ? 1.880 4.000 -3.289 1.00 89.12 122 ILE A O 1
ATOM 990 N N . THR A 1 123 ? 3.823 3.239 -4.127 1.00 78.81 123 THR A N 1
ATOM 991 C CA . THR A 1 123 ? 4.656 4.203 -3.409 1.00 78.81 123 THR A CA 1
ATOM 992 C C . THR A 1 123 ? 4.469 5.616 -3.971 1.00 78.81 123 THR A C 1
ATOM 994 O O . THR A 1 123 ? 4.291 5.821 -5.170 1.00 78.81 123 THR A O 1
ATOM 997 N N . SER A 1 124 ? 4.514 6.614 -3.088 1.00 66.44 124 SER A N 1
ATOM 998 C CA . SER A 1 124 ? 4.303 8.038 -3.391 1.00 66.44 124 SER A CA 1
ATOM 999 C C . SER A 1 124 ? 5.494 8.729 -4.077 1.00 66.44 124 SER A C 1
ATOM 1001 O O . SER A 1 124 ? 5.452 9.932 -4.317 1.00 66.44 124 SER A O 1
ATOM 1003 N N . ALA A 1 125 ? 6.556 7.991 -4.423 1.00 61.53 125 ALA A N 1
ATOM 1004 C CA . ALA A 1 125 ? 7.809 8.555 -4.936 1.00 61.53 125 ALA A CA 1
ATOM 1005 C C . ALA A 1 125 ? 7.704 9.179 -6.346 1.00 61.53 125 ALA A C 1
ATOM 1007 O O . ALA A 1 125 ? 8.619 9.889 -6.764 1.00 61.53 125 ALA A O 1
ATOM 1008 N N . GLY A 1 126 ? 6.594 8.970 -7.062 1.00 65.31 126 GLY A N 1
ATOM 1009 C CA . GLY A 1 126 ? 6.343 9.584 -8.363 1.00 65.31 126 GLY A CA 1
ATOM 1010 C C . GLY A 1 126 ? 4.854 9.654 -8.702 1.00 65.31 126 GLY A C 1
ATOM 1011 O O . GLY A 1 126 ? 4.165 8.634 -8.748 1.00 65.31 126 GLY A O 1
ATOM 1012 N N . ASP A 1 127 ? 4.362 10.861 -8.991 1.00 75.06 127 ASP A N 1
ATOM 1013 C CA . ASP A 1 127 ? 2.992 11.109 -9.460 1.00 75.06 127 ASP A CA 1
ATOM 1014 C C . ASP A 1 127 ? 2.854 10.802 -10.959 1.00 75.06 127 ASP A C 1
ATOM 1016 O O . ASP A 1 127 ? 2.576 11.681 -11.777 1.00 75.06 127 ASP A O 1
ATOM 1020 N N . SER A 1 128 ? 3.079 9.546 -11.338 1.00 85.06 128 SER A N 1
ATOM 1021 C CA . SER A 1 128 ? 2.969 9.112 -12.728 1.00 85.06 128 SER A CA 1
ATOM 1022 C C . SER A 1 128 ? 1.721 8.274 -12.944 1.00 85.06 128 SER A C 1
ATOM 1024 O O . SER A 1 128 ? 1.659 7.112 -12.539 1.00 85.06 128 SER A O 1
ATOM 1026 N N . PHE A 1 129 ? 0.753 8.825 -13.682 1.00 89.31 129 PHE A N 1
ATOM 1027 C CA . PHE A 1 129 ? -0.442 8.078 -14.091 1.00 89.31 129 PHE A CA 1
ATOM 1028 C C . PHE A 1 129 ? -0.088 6.787 -14.841 1.00 89.31 129 PHE A C 1
ATOM 1030 O O . PHE A 1 129 ? -0.770 5.782 -14.684 1.00 89.31 129 PHE A O 1
ATOM 1037 N N . ARG A 1 130 ? 1.019 6.780 -15.597 1.00 88.81 130 ARG A N 1
ATOM 1038 C CA . ARG A 1 130 ? 1.491 5.593 -16.328 1.00 88.81 130 ARG A CA 1
ATOM 1039 C C . ARG A 1 130 ? 1.937 4.473 -15.398 1.00 88.81 130 ARG A C 1
ATOM 1041 O O . ARG A 1 130 ? 1.708 3.304 -15.699 1.00 88.81 130 ARG A O 1
ATOM 1048 N N . VAL A 1 131 ? 2.587 4.827 -14.292 1.00 90.62 131 VAL A N 1
ATOM 1049 C CA . VAL A 1 131 ? 2.991 3.862 -13.265 1.00 90.62 131 VAL A CA 1
ATOM 1050 C C . VAL A 1 131 ? 1.757 3.343 -12.536 1.00 90.62 131 VAL A C 1
ATOM 1052 O O . VAL A 1 131 ? 1.638 2.138 -12.341 1.00 90.62 131 VAL A O 1
ATOM 1055 N N . TRP A 1 132 ? 0.810 4.217 -12.190 1.00 92.06 132 TRP A N 1
ATOM 1056 C CA . TRP A 1 132 ? -0.427 3.807 -11.520 1.00 92.06 132 TRP A CA 1
ATOM 1057 C C . TRP A 1 132 ? -1.266 2.865 -12.387 1.00 92.06 132 TRP A C 1
ATOM 1059 O O . TRP A 1 132 ? -1.701 1.825 -11.899 1.00 92.06 132 TRP A O 1
ATOM 1069 N N . ASP A 1 133 ? -1.411 3.165 -13.681 1.00 92.12 133 ASP A N 1
ATOM 1070 C CA . ASP A 1 133 ? -2.064 2.266 -14.638 1.00 92.12 133 ASP A CA 1
ATOM 1071 C C . ASP A 1 133 ? -1.343 0.918 -14.727 1.00 92.12 133 ASP A C 1
ATOM 1073 O O . ASP A 1 133 ? -1.996 -0.121 -14.737 1.00 92.12 133 ASP A O 1
ATOM 1077 N N . ALA A 1 134 ? -0.006 0.902 -14.708 1.00 92.00 134 ALA A N 1
ATOM 1078 C CA . ALA A 1 134 ? 0.746 -0.348 -14.719 1.00 92.00 134 ALA A CA 1
ATOM 1079 C C . ALA A 1 134 ? 0.472 -1.222 -13.488 1.00 92.00 134 ALA A C 1
ATOM 1081 O O . ALA A 1 134 ? 0.380 -2.435 -13.640 1.00 92.00 134 ALA A O 1
ATOM 1082 N N . TYR A 1 135 ? 0.311 -0.643 -12.292 1.00 92.25 135 TYR A N 1
ATOM 1083 C CA . TYR A 1 135 ? -0.086 -1.410 -11.104 1.00 92.25 135 TYR A CA 1
ATOM 1084 C C . TYR A 1 135 ? -1.498 -1.985 -11.244 1.00 92.25 135 TYR A C 1
ATOM 1086 O O . TYR A 1 135 ? -1.696 -3.167 -10.983 1.00 92.25 135 TYR A O 1
ATOM 1094 N N . ILE A 1 136 ? -2.457 -1.172 -11.693 1.00 90.88 136 ILE A N 1
ATOM 1095 C CA . ILE A 1 136 ? -3.852 -1.599 -11.877 1.00 90.88 136 ILE A CA 1
ATOM 1096 C C . ILE A 1 136 ? -3.949 -2.725 -12.918 1.00 90.88 136 ILE A C 1
ATOM 1098 O O . ILE A 1 136 ? -4.654 -3.705 -12.702 1.00 90.88 136 ILE A O 1
ATOM 1102 N N . GLU A 1 137 ? -3.230 -2.604 -14.037 1.00 91.25 137 GLU A N 1
ATOM 1103 C CA . GLU A 1 137 ? -3.199 -3.610 -15.106 1.00 91.25 137 GLU A CA 1
ATOM 1104 C C . GLU A 1 137 ? -2.505 -4.906 -14.671 1.00 91.25 137 GLU A C 1
ATOM 1106 O O . GLU A 1 137 ? -2.931 -5.995 -15.046 1.00 91.25 137 GLU A O 1
ATOM 1111 N N . ALA A 1 138 ? -1.405 -4.797 -13.923 1.00 90.00 138 ALA A N 1
ATOM 1112 C CA . ALA A 1 138 ? -0.560 -5.938 -13.587 1.00 90.00 138 ALA A CA 1
ATOM 1113 C C . ALA A 1 138 ? -1.103 -6.783 -12.425 1.00 90.00 138 ALA A C 1
ATOM 1115 O O . ALA A 1 138 ? -0.740 -7.954 -12.315 1.00 90.00 138 ALA A O 1
ATOM 1116 N N . PHE A 1 139 ? -1.933 -6.190 -11.564 1.00 88.00 139 PHE A N 1
ATOM 1117 C CA . PHE A 1 139 ? -2.452 -6.797 -10.337 1.00 88.00 139 PHE A CA 1
ATOM 1118 C C . PHE A 1 139 ? -3.987 -6.791 -10.298 1.00 88.00 139 PHE A C 1
ATOM 1120 O O . PHE A 1 139 ? -4.584 -6.535 -9.262 1.00 88.00 139 PHE A O 1
ATOM 1127 N N . ASP A 1 140 ? -4.640 -7.092 -11.417 1.00 83.12 140 ASP A N 1
ATOM 1128 C CA . ASP A 1 140 ? -6.104 -7.069 -11.571 1.00 83.12 140 ASP A CA 1
ATOM 1129 C C . ASP A 1 140 ? -6.897 -7.830 -10.482 1.00 83.12 140 ASP A C 1
ATOM 1131 O O . ASP A 1 140 ? -7.991 -7.411 -10.105 1.00 83.12 140 ASP A O 1
ATOM 1135 N N . ASN A 1 141 ? -6.340 -8.924 -9.958 1.00 83.44 141 ASN A N 1
ATOM 1136 C CA . ASN A 1 141 ? -6.959 -9.781 -8.943 1.00 83.44 141 ASN A CA 1
ATOM 1137 C C . ASN A 1 141 ? -6.444 -9.543 -7.510 1.00 83.44 141 ASN A C 1
ATOM 1139 O O . ASN A 1 141 ? -6.878 -10.228 -6.584 1.00 83.44 141 ASN A O 1
ATOM 1143 N N . ILE A 1 142 ? -5.509 -8.610 -7.311 1.00 87.69 142 ILE A N 1
ATOM 1144 C CA . ILE A 1 142 ? -4.894 -8.315 -6.010 1.00 87.69 142 ILE A CA 1
ATOM 1145 C C . ILE A 1 142 ? -5.180 -6.848 -5.676 1.00 87.69 142 ILE A C 1
ATOM 1147 O O . ILE A 1 142 ? -4.934 -5.975 -6.505 1.00 87.69 142 ILE A O 1
ATOM 1151 N N . PRO A 1 143 ? -5.681 -6.523 -4.473 1.00 88.50 143 PRO A N 1
ATOM 1152 C CA . PRO A 1 143 ? -6.042 -5.150 -4.171 1.00 88.50 143 PRO A CA 1
ATOM 1153 C C . PRO A 1 143 ? -4.798 -4.259 -4.159 1.00 88.50 143 PRO A C 1
ATOM 1155 O O . PRO A 1 143 ? -3.801 -4.512 -3.475 1.00 88.50 143 PRO A O 1
ATOM 1158 N N . VAL A 1 144 ? -4.885 -3.172 -4.914 1.00 92.25 144 VAL A N 1
ATOM 1159 C CA . VAL A 1 144 ? -3.916 -2.085 -4.855 1.00 92.25 144 VAL A CA 1
ATOM 1160 C C . VAL A 1 144 ? -4.176 -1.277 -3.585 1.00 92.25 144 VAL A C 1
ATOM 1162 O O . VAL A 1 144 ? -5.322 -0.961 -3.265 1.00 92.25 144 VAL A O 1
ATOM 1165 N N . LEU A 1 145 ? -3.116 -0.947 -2.857 1.00 93.00 145 LEU A N 1
ATOM 1166 C CA . LEU A 1 145 ? -3.151 -0.204 -1.606 1.00 93.00 145 LEU A CA 1
ATOM 1167 C C . LEU A 1 145 ? -2.556 1.191 -1.807 1.00 93.00 145 LEU A C 1
ATOM 1169 O O . LEU A 1 145 ? -1.464 1.341 -2.366 1.00 93.00 145 LEU A O 1
ATOM 1173 N N . ALA A 1 146 ? -3.268 2.204 -1.323 1.00 93.25 146 ALA A N 1
ATOM 1174 C CA . ALA A 1 146 ? -2.827 3.594 -1.329 1.00 93.25 146 ALA A CA 1
ATOM 1175 C C . ALA A 1 146 ? -2.529 4.070 0.099 1.00 93.25 146 ALA A C 1
ATOM 1177 O O . ALA A 1 146 ? -3.304 3.810 1.019 1.00 93.25 146 ALA A O 1
ATOM 1178 N N . GLU A 1 147 ? -1.426 4.794 0.286 1.00 92.50 147 GLU A N 1
ATOM 1179 C CA . GLU A 1 147 ? -1.175 5.516 1.539 1.00 92.50 147 GLU A CA 1
ATOM 1180 C C . GLU A 1 147 ? -2.205 6.642 1.706 1.00 92.50 147 GLU A C 1
ATOM 1182 O O . GLU A 1 147 ? -2.491 7.364 0.745 1.00 92.50 147 GLU A O 1
ATOM 1187 N N . LEU A 1 148 ? -2.746 6.813 2.918 1.00 92.12 148 LEU A N 1
ATOM 1188 C CA . LEU A 1 148 ? -3.752 7.837 3.222 1.00 92.12 148 LEU A CA 1
ATOM 1189 C C . LEU A 1 148 ? -3.247 9.253 2.912 1.00 92.12 148 LEU A C 1
ATOM 1191 O O . LEU A 1 148 ? -4.026 10.127 2.555 1.00 92.12 148 LEU A O 1
ATOM 1195 N N . GLU A 1 149 ? -1.942 9.490 3.016 1.00 90.69 149 GLU A N 1
ATOM 1196 C CA . GLU A 1 149 ? -1.311 10.769 2.702 1.00 90.69 149 GLU A CA 1
ATOM 1197 C C . GLU A 1 149 ? -1.255 11.067 1.195 1.00 90.69 149 GLU A C 1
ATOM 1199 O O . GLU A 1 149 ? -1.076 12.224 0.807 1.00 90.69 149 GLU A O 1
ATOM 1204 N N . ASN A 1 150 ? -1.410 10.059 0.331 1.00 90.69 150 ASN A N 1
ATOM 1205 C CA . ASN A 1 150 ? -1.302 10.227 -1.114 1.00 90.69 150 ASN A CA 1
ATOM 1206 C C . ASN A 1 150 ? -2.648 10.614 -1.745 1.00 90.69 150 ASN A C 1
ATOM 1208 O O . ASN A 1 150 ? -3.310 9.831 -2.434 1.00 90.69 150 ASN A O 1
ATOM 1212 N N . GLU A 1 151 ? -3.032 11.872 -1.544 1.00 91.50 151 GLU A N 1
ATOM 1213 C CA . GLU A 1 151 ? -4.290 12.421 -2.051 1.00 91.50 151 GLU A CA 1
ATOM 1214 C C . GLU A 1 151 ? -4.450 12.268 -3.572 1.00 91.50 151 GLU A C 1
ATOM 1216 O O . GLU A 1 151 ? -5.539 11.956 -4.063 1.00 91.50 151 GLU A O 1
ATOM 1221 N N . LYS A 1 152 ? -3.379 12.495 -4.341 1.00 92.50 152 LYS A N 1
ATOM 1222 C CA . LYS A 1 152 ? -3.444 12.465 -5.809 1.00 92.50 152 LYS A CA 1
ATOM 1223 C C . LYS A 1 152 ? -3.762 11.065 -6.320 1.00 92.50 152 LYS A C 1
ATOM 1225 O O . LYS A 1 152 ? -4.626 10.928 -7.189 1.00 92.50 152 LYS A O 1
ATOM 1230 N N . LEU A 1 153 ? -3.123 10.045 -5.749 1.00 92.50 153 LEU A N 1
ATOM 1231 C CA . LEU A 1 153 ? -3.409 8.651 -6.069 1.00 92.50 153 LEU A CA 1
ATOM 1232 C C . LEU A 1 153 ? -4.837 8.271 -5.665 1.00 92.50 153 LEU A C 1
ATOM 1234 O O . LEU A 1 153 ? -5.566 7.693 -6.467 1.00 92.50 153 LEU A O 1
ATOM 1238 N N . ILE A 1 154 ? -5.271 8.642 -4.458 1.00 93.38 154 ILE A N 1
ATOM 1239 C CA . ILE A 1 154 ? -6.632 8.360 -3.978 1.00 93.38 154 ILE A CA 1
ATOM 1240 C C . ILE A 1 154 ? -7.675 8.967 -4.924 1.00 93.38 154 ILE A C 1
ATOM 1242 O O . ILE A 1 154 ? -8.606 8.285 -5.360 1.00 93.38 154 ILE A O 1
ATOM 1246 N N . ARG A 1 155 ? -7.511 10.243 -5.297 1.00 93.25 155 ARG A N 1
ATOM 1247 C CA . ARG A 1 155 ? -8.401 10.920 -6.252 1.00 93.25 155 ARG A CA 1
ATOM 1248 C C . ARG A 1 155 ? -8.387 10.242 -7.620 1.00 93.25 155 ARG A C 1
ATOM 1250 O O . ARG A 1 155 ? -9.445 10.112 -8.233 1.00 93.25 155 ARG A O 1
ATOM 1257 N N . TYR A 1 156 ? -7.224 9.792 -8.083 1.00 93.38 156 TYR A N 1
ATOM 1258 C CA . TYR A 1 156 ? -7.089 9.071 -9.346 1.00 93.38 156 TYR A CA 1
ATOM 1259 C C . TYR A 1 156 ? -7.851 7.745 -9.348 1.00 93.38 156 TYR A C 1
ATOM 1261 O O . TYR A 1 156 ? -8.674 7.512 -10.236 1.00 93.38 156 TYR A O 1
ATOM 1269 N N . LEU A 1 157 ? -7.634 6.911 -8.329 1.00 92.62 157 LEU A N 1
ATOM 1270 C CA . LEU A 1 157 ? -8.285 5.608 -8.191 1.00 92.62 157 LEU A CA 1
ATOM 1271 C C . LEU A 1 157 ? -9.807 5.760 -8.084 1.00 92.62 157 LEU A C 1
ATOM 1273 O O . LEU A 1 157 ? -10.547 5.081 -8.800 1.00 92.62 157 LEU A O 1
ATOM 1277 N N . LYS A 1 158 ? -10.279 6.732 -7.287 1.00 93.00 158 LYS A N 1
ATOM 1278 C CA . LYS A 1 158 ? -11.706 7.087 -7.211 1.00 93.00 158 LYS A CA 1
ATOM 1279 C C . LYS A 1 158 ? -12.258 7.561 -8.555 1.00 93.00 158 LYS A C 1
ATOM 1281 O O . LYS A 1 158 ? -13.328 7.116 -8.956 1.00 93.00 158 LYS A O 1
ATOM 1286 N N . GLY A 1 159 ? -11.542 8.439 -9.260 1.00 91.88 159 GLY A N 1
ATOM 1287 C CA . GLY A 1 159 ? -11.958 8.964 -10.564 1.00 91.88 159 GLY A CA 1
ATOM 1288 C C . GLY A 1 159 ? -12.065 7.884 -11.645 1.00 91.88 159 GLY A C 1
ATOM 1289 O O . GLY A 1 159 ? -12.930 7.967 -12.513 1.00 91.88 159 GLY A O 1
ATOM 1290 N N . LYS A 1 160 ? -11.232 6.842 -11.562 1.00 90.94 160 LYS A N 1
ATOM 1291 C CA . LYS A 1 160 ? -11.292 5.650 -12.421 1.00 90.94 160 LYS A CA 1
ATOM 1292 C C . LYS A 1 160 ? -12.341 4.624 -11.977 1.00 90.94 160 LYS A C 1
ATOM 1294 O O . LYS A 1 160 ? -12.568 3.660 -12.701 1.00 90.94 160 LYS A O 1
ATOM 1299 N N . GLY A 1 161 ? -12.966 4.806 -10.810 1.00 89.00 161 GLY A N 1
ATOM 1300 C CA . GLY A 1 161 ? -13.892 3.835 -10.224 1.00 89.00 161 GLY A CA 1
ATOM 1301 C C . GLY A 1 161 ? -13.223 2.517 -9.823 1.00 89.00 161 GLY A C 1
ATOM 1302 O O . GLY A 1 161 ? -13.902 1.498 -9.716 1.00 89.00 161 GLY A O 1
ATOM 1303 N N . HIS A 1 162 ? -11.902 2.516 -9.633 1.00 89.88 162 HIS A N 1
ATOM 1304 C CA . HIS A 1 162 ? -11.168 1.330 -9.213 1.00 89.88 162 HIS A CA 1
ATOM 1305 C C . HIS A 1 162 ? -11.310 1.147 -7.698 1.00 89.88 162 HIS A C 1
ATOM 1307 O O . HIS A 1 162 ? -11.267 2.123 -6.949 1.00 89.88 162 HIS A O 1
ATOM 1313 N N . SER A 1 163 ? -11.491 -0.093 -7.242 1.00 90.75 163 SER A N 1
ATOM 1314 C CA . SER A 1 163 ? -11.535 -0.401 -5.808 1.00 90.75 163 SER A CA 1
ATOM 1315 C C . SER A 1 163 ? -10.111 -0.566 -5.286 1.00 90.75 163 SER A C 1
ATOM 1317 O O . SER A 1 163 ? -9.305 -1.241 -5.915 1.00 90.75 163 SER A O 1
ATOM 1319 N N . PHE A 1 164 ? -9.787 0.048 -4.153 1.00 92.50 164 PHE A N 1
ATOM 1320 C CA . PHE A 1 164 ? -8.437 0.044 -3.586 1.00 92.50 164 PHE A CA 1
ATOM 1321 C C . PHE A 1 164 ? -8.497 -0.019 -2.063 1.00 92.50 164 PHE A C 1
ATOM 1323 O O . PHE A 1 164 ? -9.452 0.475 -1.466 1.00 92.50 164 PHE A O 1
ATOM 1330 N N . GLY A 1 165 ? -7.492 -0.631 -1.443 1.00 92.00 165 GLY A N 1
ATOM 1331 C CA . GLY A 1 165 ? -7.315 -0.612 0.007 1.00 92.00 165 GLY A CA 1
ATOM 1332 C C . GLY A 1 165 ? -6.463 0.568 0.470 1.00 92.00 165 GLY A C 1
ATOM 1333 O O . GLY A 1 165 ? -5.921 1.329 -0.336 1.00 92.00 165 GLY A O 1
ATOM 1334 N N . LEU A 1 166 ? -6.343 0.722 1.784 1.00 92.44 166 LEU A N 1
ATOM 1335 C CA . LEU A 1 166 ? -5.689 1.870 2.409 1.00 92.44 166 LEU A CA 1
ATOM 1336 C C . LEU A 1 166 ? -4.576 1.431 3.352 1.00 92.44 166 LEU A C 1
ATOM 1338 O O . LEU A 1 166 ? -4.736 0.473 4.102 1.00 92.44 166 LEU A O 1
ATOM 1342 N N . ILE A 1 167 ? -3.476 2.178 3.349 1.00 92.19 167 ILE A N 1
ATOM 1343 C CA . ILE A 1 167 ? -2.434 2.108 4.373 1.00 92.19 167 ILE A CA 1
ATOM 1344 C C . ILE A 1 167 ? -2.479 3.393 5.183 1.00 92.19 167 ILE A C 1
ATOM 1346 O O . ILE A 1 167 ? -2.403 4.489 4.628 1.00 92.19 167 ILE A O 1
ATOM 1350 N N . VAL A 1 168 ? -2.598 3.251 6.498 1.00 91.44 168 VAL A N 1
ATOM 1351 C CA . VAL A 1 168 ? -2.763 4.367 7.427 1.00 91.44 168 VAL A CA 1
ATOM 1352 C C . VAL A 1 168 ? -1.663 4.295 8.479 1.00 91.44 168 VAL A C 1
ATOM 1354 O O . VAL A 1 168 ? -1.583 3.333 9.243 1.00 91.44 168 VAL A O 1
ATOM 1357 N N . LYS A 1 169 ? -0.805 5.316 8.524 1.00 91.25 169 LYS A N 1
ATOM 1358 C CA . LYS A 1 169 ? 0.212 5.471 9.572 1.00 91.25 169 LYS A CA 1
ATOM 1359 C C . LYS A 1 169 ? -0.389 6.291 10.707 1.00 91.25 169 LYS A C 1
ATOM 1361 O O . LYS A 1 169 ? -0.586 7.496 10.568 1.00 91.25 169 LYS A O 1
ATOM 1366 N N . CYS A 1 170 ? -0.703 5.632 11.814 1.00 89.19 170 CYS A N 1
ATOM 1367 C CA . CYS A 1 170 ? -1.446 6.230 12.918 1.00 89.19 170 CYS A CA 1
ATOM 1368 C C . CYS A 1 170 ? -0.674 6.105 14.240 1.00 89.19 170 CYS A C 1
ATOM 1370 O O . CYS A 1 170 ? 0.014 5.121 14.481 1.00 89.19 170 CYS A O 1
ATOM 1372 N N . SER A 1 171 ? -0.837 7.103 15.096 1.00 90.12 171 SER A N 1
ATOM 1373 C CA . SER A 1 171 ? -0.391 7.216 16.485 1.00 90.12 171 SER A CA 1
ATOM 1374 C C . SER A 1 171 ? -1.519 7.820 17.309 1.00 90.12 171 SER A C 1
ATOM 1376 O O . SER A 1 171 ? -2.499 8.353 16.777 1.00 90.12 171 SER A O 1
ATOM 1378 N N . GLU A 1 172 ? -1.350 7.825 18.621 1.00 89.62 172 GLU A N 1
ATOM 1379 C CA . GLU A 1 172 ? -2.308 8.409 19.543 1.00 89.62 172 GLU A CA 1
ATOM 1380 C C . GLU A 1 172 ? -2.300 9.941 19.497 1.00 89.62 172 GLU A C 1
ATOM 1382 O O . GLU A 1 172 ? -3.246 10.591 19.939 1.00 89.62 172 GLU A O 1
ATOM 1387 N N . ASN A 1 173 ? -1.275 10.525 18.876 1.00 90.56 173 ASN A N 1
ATOM 1388 C CA . ASN A 1 173 ? -1.179 11.961 18.659 1.00 90.56 173 ASN A CA 1
ATOM 1389 C C . ASN A 1 173 ? -1.819 12.422 17.340 1.00 90.56 173 ASN A C 1
ATOM 1391 O O . ASN A 1 173 ? -2.183 13.589 17.244 1.00 90.56 173 ASN A O 1
ATOM 1395 N N . ASN A 1 174 ? -1.965 11.546 16.335 1.00 91.94 174 ASN A N 1
ATOM 1396 C CA . ASN A 1 174 ? -2.428 11.928 14.989 1.00 91.94 174 ASN A CA 1
ATOM 1397 C C . ASN A 1 174 ? -3.702 11.191 14.518 1.00 91.94 174 ASN A C 1
ATOM 1399 O O . ASN A 1 174 ? -4.092 11.314 13.355 1.00 91.94 174 ASN A O 1
ATOM 1403 N N . TRP A 1 175 ? -4.360 10.417 15.389 1.00 91.69 175 TRP A N 1
ATOM 1404 C CA . TRP A 1 175 ? -5.560 9.657 15.013 1.00 91.69 175 TRP A CA 1
ATOM 1405 C C . TRP A 1 175 ? -6.707 10.553 14.526 1.00 91.69 175 TRP A C 1
ATOM 1407 O O . TRP A 1 175 ? -7.460 10.148 13.638 1.00 91.69 175 TRP A O 1
ATOM 1417 N N . ILE A 1 176 ? -6.829 11.770 15.076 1.00 91.94 176 ILE A N 1
ATOM 1418 C CA . ILE A 1 176 ? -7.835 12.754 14.651 1.00 91.94 176 ILE A CA 1
ATOM 1419 C C . ILE A 1 176 ? -7.558 13.176 13.211 1.00 91.94 176 ILE A C 1
ATOM 1421 O O . ILE A 1 176 ? -8.448 13.053 12.376 1.00 91.94 176 ILE A O 1
ATOM 1425 N N . ASP A 1 177 ? -6.321 13.559 12.901 1.00 93.25 177 ASP A N 1
ATOM 1426 C CA . ASP A 1 177 ? -5.911 13.959 11.551 1.00 93.25 177 ASP A CA 1
ATOM 1427 C C . ASP A 1 177 ? -6.171 12.838 10.532 1.00 93.25 177 ASP A C 1
ATOM 1429 O O . ASP A 1 177 ? -6.595 13.084 9.402 1.00 93.25 177 ASP A O 1
ATOM 1433 N N . CYS A 1 178 ? -5.959 11.577 10.930 1.00 92.44 178 CYS A N 1
ATOM 1434 C CA . CYS A 1 178 ? -6.302 10.429 10.095 1.00 92.44 178 CYS A CA 1
ATOM 1435 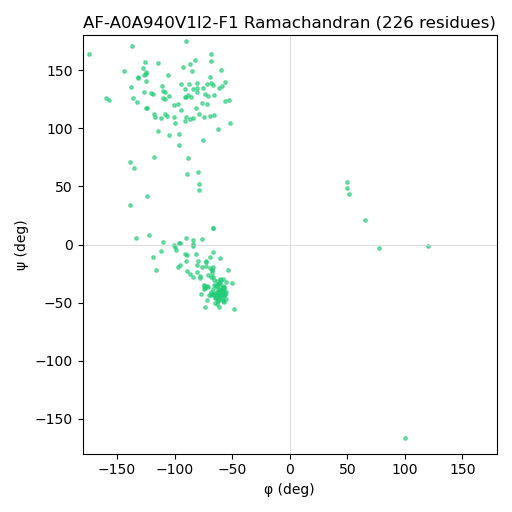C C . CYS A 1 178 ? -7.816 10.371 9.831 1.00 92.44 178 CYS A C 1
ATOM 1437 O O . CYS A 1 178 ? -8.229 10.254 8.676 1.00 92.44 178 CYS A O 1
ATOM 1439 N N . CYS A 1 179 ? -8.648 10.500 10.871 1.00 90.81 179 CYS A N 1
ATOM 1440 C CA . CYS A 1 179 ? -10.109 10.539 10.738 1.00 90.81 179 CYS A CA 1
ATOM 1441 C C . CYS A 1 179 ? -10.584 11.694 9.843 1.00 90.81 179 CYS A C 1
ATOM 1443 O O . CYS A 1 179 ? -11.488 11.511 9.025 1.00 90.81 179 CYS A O 1
ATOM 1445 N N . GLU A 1 180 ? -9.975 12.871 9.983 1.00 93.38 180 GLU A N 1
ATOM 1446 C CA . GLU A 1 180 ? -10.273 14.041 9.160 1.00 93.38 180 GLU A CA 1
ATOM 1447 C C . GLU A 1 180 ? -9.976 13.755 7.687 1.00 93.38 180 GLU A C 1
ATOM 1449 O O . GLU A 1 180 ? -10.863 13.930 6.854 1.00 93.38 180 GLU A O 1
ATOM 1454 N N . LYS A 1 181 ? -8.812 13.178 7.360 1.00 93.75 181 LYS A N 1
ATOM 1455 C CA . LYS A 1 181 ? -8.485 12.767 5.981 1.00 93.75 181 LYS A CA 1
ATOM 1456 C C . LYS A 1 181 ? -9.465 11.740 5.414 1.00 93.75 181 LYS A C 1
ATOM 1458 O O . LYS A 1 181 ? -9.868 11.845 4.255 1.00 93.75 181 LYS A O 1
ATOM 1463 N N . PHE A 1 182 ? -9.893 10.760 6.215 1.00 91.88 182 PHE A N 1
ATOM 1464 C CA . PHE A 1 182 ? -10.935 9.808 5.807 1.00 91.88 182 PHE A CA 1
ATOM 1465 C C . PHE A 1 182 ? -12.229 10.521 5.387 1.00 91.88 182 PHE A C 1
ATOM 1467 O O . PHE A 1 182 ? -12.844 10.152 4.378 1.00 91.88 182 PHE A O 1
ATOM 1474 N N . ALA A 1 183 ? -12.633 11.545 6.143 1.00 91.19 183 ALA A N 1
ATOM 1475 C CA . ALA A 1 183 ? -13.820 12.341 5.860 1.00 91.19 183 ALA A CA 1
ATOM 1476 C C . ALA A 1 183 ? -13.626 13.266 4.646 1.00 91.19 183 ALA A C 1
ATOM 1478 O O . ALA A 1 183 ? -14.465 13.263 3.742 1.00 91.19 183 ALA A O 1
ATOM 1479 N N . GLU A 1 184 ? -12.513 14.002 4.582 1.00 93.75 184 GLU A N 1
ATOM 1480 C CA . GLU A 1 184 ? -12.166 14.909 3.481 1.00 93.75 184 GLU A CA 1
ATOM 1481 C C . GLU A 1 184 ? -12.136 14.183 2.135 1.00 93.75 184 GLU A C 1
ATOM 1483 O O . GLU A 1 184 ? -12.707 14.647 1.144 1.00 93.75 184 GLU A O 1
ATOM 1488 N N . TYR A 1 185 ? -11.532 12.995 2.103 1.00 92.56 185 TYR A N 1
ATOM 1489 C CA . TYR A 1 185 ? -11.445 12.178 0.897 1.00 92.56 185 TYR A CA 1
ATOM 1490 C C . TYR A 1 185 ? -12.691 11.325 0.653 1.00 92.56 185 TYR A C 1
ATOM 1492 O O . TYR A 1 185 ? -12.752 10.618 -0.358 1.00 92.56 185 TYR A O 1
ATOM 1500 N N . GLN A 1 186 ? -13.708 11.407 1.519 1.00 91.62 186 GLN A N 1
ATOM 1501 C CA . GLN A 1 186 ? -14.952 10.636 1.441 1.00 91.62 186 GLN A CA 1
ATOM 1502 C C . GLN A 1 186 ? -14.675 9.137 1.245 1.00 91.62 186 GLN A C 1
ATOM 1504 O O . GLN A 1 186 ? -15.128 8.530 0.269 1.00 91.62 186 GLN A O 1
ATOM 1509 N N . LEU A 1 187 ? -13.862 8.561 2.132 1.00 90.81 187 LEU A N 1
ATOM 1510 C CA . LEU A 1 187 ? -13.356 7.189 2.022 1.00 90.81 187 LEU A CA 1
ATOM 1511 C C . LEU A 1 187 ? -14.248 6.140 2.698 1.00 90.81 187 LEU A C 1
ATOM 1513 O O . LEU A 1 187 ? -13.879 4.971 2.701 1.00 90.81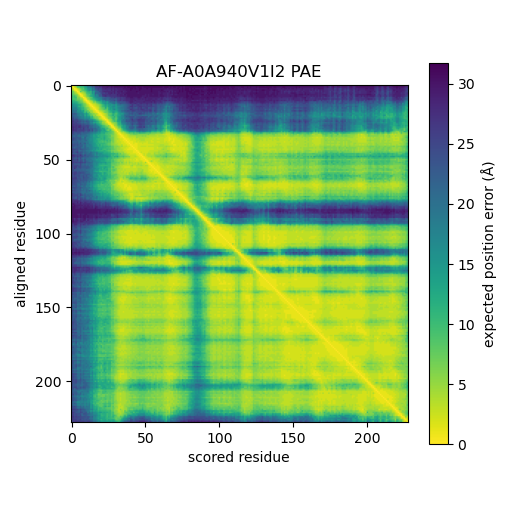 187 LEU A O 1
ATOM 1517 N N . GLN A 1 188 ? -15.426 6.524 3.208 1.00 87.31 188 GLN A N 1
ATOM 1518 C CA . GLN A 1 188 ? -16.364 5.629 3.905 1.00 87.31 188 GLN A CA 1
ATOM 1519 C C . GLN A 1 188 ? -16.629 4.329 3.137 1.00 87.31 188 GLN A C 1
ATOM 1521 O O . GLN A 1 188 ? -16.356 3.237 3.619 1.00 87.31 188 GLN A O 1
ATOM 1526 N N . ASN A 1 189 ? -17.068 4.458 1.885 1.00 86.25 189 ASN A N 1
ATOM 1527 C CA . ASN A 1 189 ? -17.358 3.303 1.038 1.00 86.25 189 ASN A CA 1
ATOM 1528 C C . ASN A 1 189 ? -16.104 2.499 0.665 1.00 86.25 189 ASN A C 1
ATOM 1530 O O . ASN A 1 189 ? -16.222 1.331 0.302 1.00 86.25 189 ASN A O 1
ATOM 1534 N N . THR A 1 190 ? -14.927 3.132 0.676 1.00 86.75 190 THR A N 1
ATOM 1535 C CA . THR A 1 190 ? -13.660 2.477 0.341 1.00 86.75 190 THR A CA 1
ATOM 1536 C C . THR A 1 190 ? -13.249 1.552 1.475 1.00 86.75 190 THR A C 1
ATOM 1538 O O . THR A 1 190 ? -13.057 0.364 1.234 1.00 86.75 190 THR A O 1
ATOM 1541 N N . TRP A 1 191 ? -13.170 2.063 2.706 1.00 82.50 191 TRP A N 1
ATOM 1542 C CA . TRP A 1 191 ? 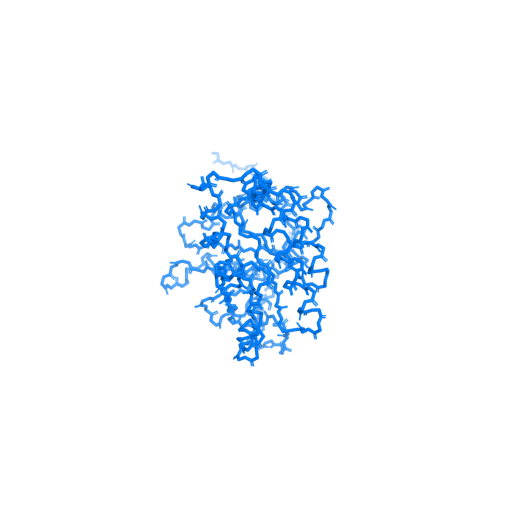-12.717 1.257 3.839 1.00 82.50 191 TRP A CA 1
ATOM 1543 C C . TRP A 1 191 ? -13.726 0.191 4.273 1.00 82.50 191 TRP A C 1
ATOM 1545 O O . TRP A 1 191 ? -13.323 -0.850 4.769 1.00 82.50 191 TRP A O 1
ATOM 1555 N N . GLU A 1 192 ? -15.026 0.387 4.031 1.00 83.31 192 GLU A N 1
ATOM 1556 C CA . GLU A 1 192 ? -16.041 -0.644 4.304 1.00 83.31 192 GLU A CA 1
ATOM 1557 C C . GLU A 1 192 ? -15.949 -1.859 3.360 1.00 83.31 192 GLU A C 1
ATOM 1559 O O . GLU A 1 192 ? -16.511 -2.914 3.651 1.00 83.31 192 GLU A O 1
ATOM 1564 N N . ARG A 1 193 ? -15.299 -1.713 2.197 1.00 84.38 193 ARG A N 1
ATOM 1565 C CA . ARG A 1 193 ? -15.273 -2.741 1.138 1.00 84.38 193 ARG A CA 1
ATOM 1566 C C . ARG A 1 193 ? -13.892 -3.303 0.849 1.00 84.38 193 ARG A C 1
ATOM 1568 O O . ARG A 1 193 ? -13.794 -4.378 0.266 1.00 84.38 193 ARG A O 1
ATOM 1575 N N . MET A 1 194 ? -12.850 -2.558 1.190 1.00 87.56 194 MET A N 1
ATOM 1576 C CA . MET A 1 194 ? -11.465 -2.861 0.857 1.00 87.56 194 MET A CA 1
ATOM 1577 C C . MET A 1 194 ? -10.610 -2.826 2.123 1.00 87.56 194 MET A C 1
ATOM 1579 O O . MET A 1 194 ? -10.931 -2.081 3.048 1.00 87.56 194 MET A O 1
ATOM 1583 N N . PRO A 1 195 ? -9.511 -3.597 2.173 1.00 86.75 195 PRO A N 1
ATOM 1584 C CA . PRO A 1 195 ? -8.706 -3.716 3.381 1.00 86.75 195 PRO A CA 1
ATOM 1585 C C . PRO A 1 195 ? -8.115 -2.369 3.810 1.00 86.75 195 PRO A C 1
ATOM 1587 O O . PRO A 1 195 ? -7.548 -1.635 2.993 1.00 86.75 195 PRO A O 1
ATOM 1590 N N . VAL A 1 196 ? -8.204 -2.083 5.110 1.00 88.88 196 VAL A N 1
ATOM 1591 C CA . VAL A 1 196 ? -7.456 -1.011 5.773 1.00 88.88 196 VAL A CA 1
ATOM 1592 C C . VAL A 1 196 ? -6.331 -1.631 6.578 1.00 88.88 196 VAL A C 1
ATOM 1594 O O . VAL A 1 196 ? -6.546 -2.530 7.388 1.00 88.88 196 VAL A O 1
ATOM 1597 N N . ILE A 1 197 ? -5.125 -1.135 6.357 1.00 89.12 197 ILE A N 1
ATOM 1598 C CA . ILE A 1 197 ? -3.913 -1.643 6.974 1.00 89.12 197 ILE A CA 1
ATOM 1599 C C . ILE A 1 197 ? -3.309 -0.522 7.812 1.00 89.12 197 ILE A C 1
ATOM 1601 O O . ILE A 1 197 ? -2.860 0.499 7.287 1.00 89.12 197 ILE A O 1
ATOM 1605 N N . LEU A 1 198 ? -3.325 -0.708 9.127 1.00 88.81 198 LEU A N 1
ATOM 1606 C CA . LEU A 1 198 ? -2.770 0.219 10.096 1.00 88.81 198 LEU A CA 1
ATOM 1607 C C . LEU A 1 198 ? -1.311 -0.113 10.399 1.00 88.81 198 LEU A C 1
ATOM 1609 O O . LEU A 1 198 ? -0.916 -1.249 10.674 1.00 88.81 198 LEU A O 1
ATOM 1613 N N . HIS A 1 199 ? -0.503 0.933 10.397 1.00 88.88 199 HIS A N 1
ATOM 1614 C CA . HIS A 1 199 ? 0.835 0.922 10.949 1.00 88.88 199 HIS A CA 1
ATOM 1615 C C . HIS A 1 199 ? 0.843 1.818 12.183 1.00 88.88 199 HIS A C 1
ATOM 1617 O O . HIS A 1 199 ? 0.717 3.038 12.051 1.00 88.88 199 HIS A O 1
ATOM 1623 N N . ASN A 1 200 ? 0.941 1.210 13.370 1.00 86.25 200 ASN A N 1
ATOM 1624 C CA . ASN A 1 200 ? 1.055 1.970 14.610 1.00 86.25 200 ASN A CA 1
ATOM 1625 C C . ASN A 1 200 ? 2.478 2.520 14.726 1.00 86.25 200 ASN A C 1
ATOM 1627 O O . ASN A 1 200 ? 3.422 1.736 14.726 1.00 86.25 200 ASN A O 1
ATOM 1631 N N . THR A 1 201 ? 2.648 3.833 14.832 1.00 85.75 201 THR A N 1
ATOM 1632 C CA . THR A 1 201 ? 3.984 4.431 14.998 1.00 85.75 201 THR A CA 1
ATOM 1633 C C . THR A 1 201 ? 4.407 4.572 16.460 1.00 85.75 201 THR A C 1
ATOM 1635 O O . THR A 1 201 ? 5.565 4.898 16.713 1.00 85.75 201 THR A O 1
ATOM 1638 N N . ASP A 1 202 ? 3.499 4.335 17.410 1.00 84.25 202 ASP A N 1
ATOM 1639 C CA . ASP A 1 202 ? 3.799 4.366 18.844 1.00 84.25 202 ASP A CA 1
ATOM 1640 C C . ASP A 1 202 ? 4.327 3.008 19.345 1.00 84.25 202 ASP A C 1
ATOM 1642 O O . ASP A 1 202 ? 4.021 1.960 18.773 1.00 84.25 202 ASP A O 1
ATOM 1646 N N . GLU A 1 203 ? 5.100 3.018 20.439 1.00 80.31 203 GLU A N 1
ATOM 1647 C CA . GLU A 1 203 ? 5.631 1.790 21.065 1.00 80.31 203 GLU A CA 1
ATOM 1648 C C . GLU A 1 203 ? 4.516 0.889 21.621 1.00 80.31 203 GLU A C 1
ATOM 1650 O O . GLU A 1 203 ? 4.601 -0.336 21.544 1.00 80.31 203 GLU A O 1
ATOM 1655 N N . GLU A 1 204 ? 3.448 1.498 22.139 1.00 81.50 204 GLU A N 1
ATOM 1656 C CA . GLU A 1 204 ? 2.255 0.822 22.646 1.00 81.50 204 GLU A CA 1
ATOM 1657 C C . GLU A 1 204 ? 0.997 1.378 21.971 1.00 81.50 204 GLU A C 1
ATOM 1659 O O . GLU A 1 204 ? 0.972 2.502 21.466 1.00 81.50 204 GLU A O 1
ATOM 1664 N N . ILE A 1 205 ? -0.077 0.589 21.954 1.00 79.94 205 ILE A N 1
ATOM 1665 C CA . ILE A 1 205 ? -1.342 1.013 21.349 1.00 79.94 205 ILE A CA 1
ATOM 1666 C C . ILE A 1 205 ? -2.115 1.885 22.332 1.00 79.94 205 ILE A C 1
ATOM 1668 O O . ILE A 1 205 ? -2.566 1.422 23.382 1.00 79.94 205 ILE A O 1
ATOM 1672 N N . GLY A 1 206 ? -2.341 3.135 21.940 1.00 84.56 206 GLY A N 1
ATOM 1673 C CA . GLY A 1 206 ? -3.265 4.031 22.620 1.00 84.56 206 GLY A CA 1
ATOM 1674 C C . GLY A 1 206 ? -4.733 3.609 22.476 1.00 84.56 206 GLY A C 1
ATOM 1675 O O . GLY A 1 206 ? -5.142 2.909 21.545 1.00 84.56 206 GLY A O 1
ATOM 1676 N N . SER A 1 207 ? -5.565 4.074 23.406 1.00 86.62 207 SER A N 1
ATOM 1677 C CA . SER A 1 207 ? -6.995 3.748 23.436 1.00 86.62 207 SER A CA 1
ATOM 1678 C C . SER A 1 207 ? -7.765 4.222 22.195 1.00 86.62 207 SER A C 1
ATOM 1680 O O . SER A 1 207 ? -8.719 3.555 21.782 1.00 86.62 207 SER A O 1
ATOM 1682 N N . ASN A 1 208 ? -7.378 5.353 21.591 1.00 87.62 208 ASN A N 1
ATOM 1683 C CA . ASN A 1 208 ? -8.056 5.868 20.408 1.00 87.62 208 ASN A CA 1
ATOM 1684 C C . ASN A 1 208 ? -7.642 5.087 19.161 1.00 87.62 208 ASN A C 1
ATOM 1686 O O . ASN A 1 208 ? -8.539 4.692 18.421 1.00 87.62 208 ASN A O 1
ATOM 1690 N N . ILE A 1 209 ? -6.357 4.759 18.973 1.00 87.25 209 ILE A N 1
ATOM 1691 C CA . ILE A 1 209 ? -5.932 3.861 17.879 1.00 87.25 209 ILE A CA 1
ATOM 1692 C C . ILE A 1 209 ? -6.675 2.526 17.951 1.00 87.25 209 ILE A C 1
ATOM 1694 O O . ILE A 1 209 ? -7.216 2.076 16.945 1.00 87.25 209 ILE A O 1
ATOM 1698 N N . HIS A 1 210 ? -6.756 1.907 19.133 1.00 84.56 210 HIS A N 1
ATOM 1699 C CA . HIS A 1 210 ? -7.490 0.649 19.292 1.00 84.56 210 HIS A CA 1
ATOM 1700 C C . HIS A 1 210 ? -8.967 0.802 18.891 1.00 84.56 210 HIS A C 1
ATOM 1702 O O . HIS A 1 210 ? -9.530 -0.026 18.173 1.00 84.56 210 HIS A O 1
ATOM 1708 N N . ARG A 1 211 ? -9.607 1.895 19.328 1.00 85.81 211 ARG A N 1
ATOM 1709 C CA . ARG A 1 211 ? -11.006 2.195 19.004 1.00 85.81 211 ARG A CA 1
ATOM 1710 C C . ARG A 1 211 ? -11.228 2.427 17.510 1.00 85.81 211 ARG A C 1
ATOM 1712 O O . ARG A 1 211 ? -12.223 1.936 16.981 1.00 85.81 211 A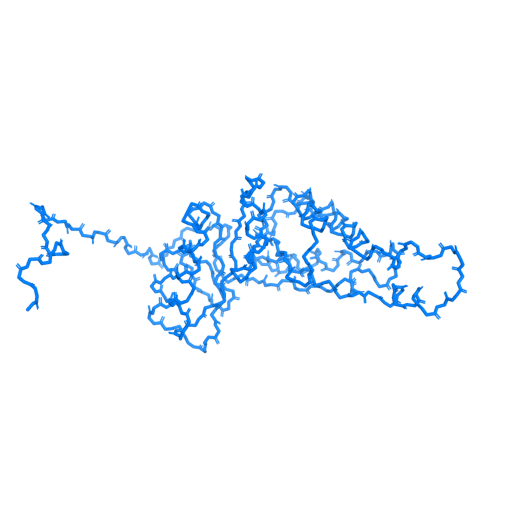RG A O 1
ATOM 1719 N N . GLU A 1 212 ? -10.375 3.203 16.850 1.00 86.88 212 GLU A N 1
ATOM 1720 C CA . GLU A 1 212 ? -10.528 3.489 15.421 1.00 86.88 212 GLU A CA 1
ATOM 1721 C C . GLU A 1 212 ? -10.133 2.283 14.560 1.00 86.88 212 GLU A C 1
ATOM 1723 O O . GLU A 1 212 ? -10.835 1.980 13.602 1.00 86.88 212 GLU A O 1
ATOM 1728 N N . GLY A 1 213 ? -9.124 1.503 14.962 1.00 84.75 213 GLY A N 1
ATOM 1729 C CA 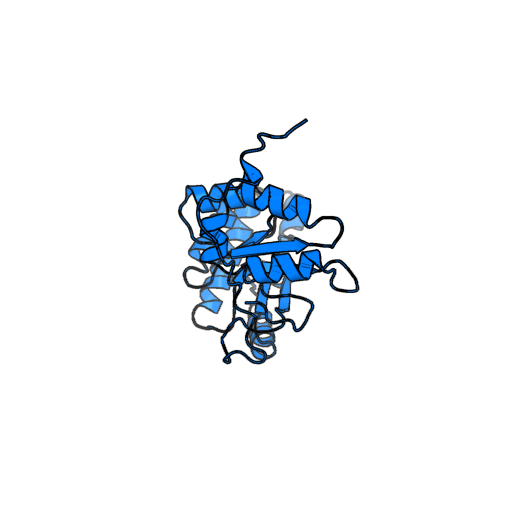. GLY A 1 213 ? -8.782 0.234 14.314 1.00 84.75 213 GLY A CA 1
ATOM 1730 C C . GLY A 1 213 ? -9.955 -0.747 14.273 1.00 84.75 213 GLY A C 1
ATOM 1731 O O . GLY A 1 213 ? -10.233 -1.316 13.221 1.00 84.75 213 GLY A O 1
ATOM 1732 N N . LEU A 1 214 ? -10.717 -0.859 15.370 1.00 81.50 214 LEU A N 1
ATOM 1733 C CA . LEU A 1 214 ? -11.973 -1.623 15.398 1.00 81.50 214 LEU A CA 1
ATOM 1734 C C . LEU A 1 214 ? -13.031 -1.073 14.434 1.00 81.50 214 LEU A C 1
ATOM 1736 O O . LEU A 1 214 ? -13.758 -1.839 13.810 1.00 81.50 214 LEU A O 1
ATOM 1740 N N . ARG A 1 215 ? -13.169 0.252 14.345 1.00 83.31 215 ARG A N 1
ATOM 1741 C CA . ARG A 1 215 ? -14.192 0.884 13.497 1.00 83.31 215 ARG A CA 1
ATOM 1742 C C . ARG A 1 215 ? -13.893 0.736 12.019 1.00 83.31 215 ARG A C 1
ATOM 1744 O O . ARG A 1 215 ? -14.826 0.592 11.243 1.00 83.31 215 ARG A O 1
ATOM 1751 N N . TRP A 1 216 ? -12.621 0.803 11.653 1.00 83.56 216 TRP A N 1
ATOM 1752 C CA . TRP A 1 216 ? -12.167 0.667 10.276 1.00 83.56 216 TRP A CA 1
ATOM 1753 C C . TRP A 1 216 ? -11.985 -0.789 9.848 1.00 83.56 216 TRP A C 1
ATOM 1755 O O . TRP A 1 216 ? -11.611 -1.014 8.702 1.00 83.56 216 TRP A O 1
ATOM 1765 N N . HIS A 1 217 ? -12.222 -1.755 10.747 1.00 80.31 217 HIS A N 1
ATOM 1766 C CA . HIS A 1 217 ? -11.937 -3.176 10.520 1.00 80.31 217 HIS A CA 1
ATOM 1767 C C . HIS A 1 217 ? -10.495 -3.394 10.039 1.00 80.31 217 HIS A C 1
ATOM 1769 O O . HIS A 1 217 ? -10.231 -4.090 9.060 1.00 80.31 217 HIS A O 1
ATOM 1775 N N . ALA A 1 218 ? -9.556 -2.699 10.683 1.00 82.50 218 ALA A N 1
ATOM 1776 C CA . ALA A 1 218 ? -8.198 -2.588 10.188 1.00 82.50 218 ALA A CA 1
ATOM 1777 C C . ALA A 1 218 ? -7.301 -3.738 10.668 1.00 82.50 218 ALA A C 1
ATOM 1779 O O . 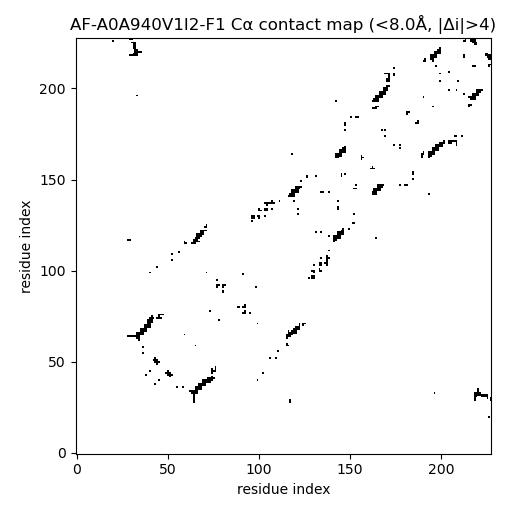ALA A 1 218 ? -7.296 -4.103 11.846 1.00 82.50 218 ALA A O 1
ATOM 1780 N N . GLY A 1 219 ? -6.477 -4.247 9.753 1.00 82.38 219 GLY A N 1
ATOM 1781 C CA . GLY A 1 219 ? -5.368 -5.148 10.061 1.00 82.38 219 GLY A CA 1
ATOM 1782 C C . GLY A 1 219 ? -4.106 -4.378 10.448 1.00 82.38 219 GLY A C 1
ATOM 1783 O O . GLY A 1 219 ? -3.891 -3.272 9.958 1.00 82.38 219 GLY A O 1
ATOM 1784 N N . PHE A 1 220 ? -3.252 -4.942 11.305 1.00 83.06 220 PHE A N 1
ATOM 1785 C CA . PHE A 1 220 ? -2.032 -4.274 11.778 1.00 83.06 220 PHE A CA 1
ATOM 1786 C C . PHE A 1 220 ? -0.769 -4.844 11.133 1.00 83.06 220 PHE A C 1
ATOM 1788 O O . PHE A 1 220 ? -0.669 -6.037 10.868 1.00 83.06 220 PHE A O 1
ATOM 1795 N N . THR A 1 221 ? 0.224 -3.989 10.899 1.00 79.25 221 THR A N 1
ATOM 1796 C CA . THR A 1 221 ? 1.502 -4.371 10.255 1.00 79.25 221 THR A CA 1
ATOM 1797 C C . THR A 1 221 ? 2.620 -4.700 11.233 1.00 79.25 221 THR A C 1
ATOM 1799 O O . THR A 1 221 ? 3.615 -5.291 10.841 1.00 79.25 221 THR A O 1
ATOM 1802 N N . ASN A 1 222 ? 2.487 -4.276 12.486 1.00 77.81 222 ASN A N 1
ATOM 1803 C CA . ASN A 1 222 ? 3.539 -4.362 13.499 1.00 77.81 222 ASN A CA 1
ATOM 1804 C C . ASN A 1 222 ? 3.048 -4.912 14.841 1.00 77.81 222 ASN A C 1
ATOM 1806 O O . ASN A 1 222 ? 3.766 -4.879 15.838 1.00 77.81 222 ASN A O 1
ATOM 1810 N N . LEU A 1 223 ? 1.789 -5.344 14.885 1.00 69.19 223 LEU A N 1
ATOM 1811 C CA . LEU A 1 223 ? 1.126 -5.836 16.079 1.00 69.19 223 LEU A CA 1
ATOM 1812 C C . LEU A 1 223 ? 0.309 -7.065 15.684 1.00 69.19 223 LEU A C 1
ATOM 1814 O O . LEU A 1 223 ? -0.413 -7.007 14.684 1.00 69.19 223 LEU A O 1
ATOM 1818 N N . PRO A 1 224 ? 0.354 -8.156 16.464 1.00 63.75 224 PRO A N 1
ATOM 1819 C CA . PRO A 1 224 ? -0.453 -9.345 16.221 1.00 63.75 224 PRO A CA 1
ATOM 1820 C C . PRO A 1 224 ? -1.887 -9.116 16.723 1.00 63.75 224 PRO A C 1
ATOM 1822 O O . PRO A 1 224 ? -2.409 -9.883 17.528 1.00 63.75 224 PRO A O 1
ATOM 1825 N N . MET A 1 225 ? -2.507 -8.014 16.300 1.00 61.62 225 MET A N 1
ATOM 1826 C CA . MET A 1 225 ? -3.890 -7.685 16.618 1.00 61.62 225 MET A CA 1
ATOM 1827 C C . MET A 1 225 ? -4.753 -7.836 15.383 1.00 61.62 225 MET A C 1
ATOM 1829 O O . MET A 1 225 ? -4.452 -7.317 14.309 1.00 61.62 225 MET A O 1
ATOM 1833 N N . ASP A 1 226 ? -5.849 -8.545 15.587 1.00 58.94 226 ASP A N 1
ATOM 1834 C CA . ASP A 1 226 ? -6.722 -9.008 14.532 1.00 58.94 226 ASP A CA 1
ATOM 1835 C C . ASP A 1 226 ? -8.109 -8.387 14.708 1.00 58.94 226 ASP A C 1
ATOM 1837 O O . ASP A 1 226 ? -9.034 -9.003 15.242 1.00 58.94 226 ASP A O 1
ATOM 1841 N N . LEU A 1 227 ? -8.198 -7.102 14.354 1.00 56.28 227 LEU A N 1
ATOM 1842 C CA . LEU A 1 227 ? -9.419 -6.293 14.455 1.00 56.28 227 LEU A CA 1
ATOM 1843 C C . LEU A 1 227 ? -10.206 -6.252 13.129 1.00 56.28 227 LEU A C 1
ATOM 1845 O O . LEU A 1 227 ? -11.238 -5.579 13.057 1.00 56.28 227 LEU A O 1
ATOM 1849 N N . GLY A 1 228 ? -9.706 -6.964 12.109 1.00 47.88 228 GLY A N 1
ATOM 1850 C CA . GLY A 1 228 ? -10.279 -7.115 10.768 1.00 47.88 228 GLY A CA 1
ATOM 1851 C C . GLY A 1 228 ? -11.055 -8.412 10.554 1.00 47.88 228 GLY A C 1
ATOM 1852 O O . GLY A 1 228 ? -10.792 -9.434 11.242 1.00 47.88 228 GLY A O 1
#